Protein AF-A0A1V5GAJ6-F1 (afdb_monomer_lite)

Structure (mmCIF, N/CA/C/O backbone):
data_AF-A0A1V5GAJ6-F1
#
_entry.id   AF-A0A1V5GAJ6-F1
#
loop_
_atom_site.group_PDB
_atom_site.id
_atom_site.type_symbol
_atom_site.label_atom_id
_atom_site.label_alt_id
_atom_site.label_comp_id
_atom_site.label_asym_id
_atom_site.label_entity_id
_atom_site.label_seq_id
_atom_site.pdbx_PDB_ins_code
_atom_site.Cartn_x
_atom_site.Cartn_y
_atom_site.Cartn_z
_atom_site.occupancy
_atom_site.B_iso_or_equiv
_atom_site.auth_seq_id
_atom_site.auth_comp_id
_atom_site.auth_asym_id
_atom_site.auth_atom_id
_atom_site.pdbx_PDB_model_num
ATOM 1 N N . MET A 1 1 ? 8.446 -17.577 16.268 1.00 81.19 1 MET A N 1
ATOM 2 C CA . MET A 1 1 ? 7.502 -16.430 16.292 1.00 81.19 1 MET A CA 1
ATOM 3 C C . MET A 1 1 ? 6.092 -17.009 16.240 1.00 81.19 1 MET A C 1
ATOM 5 O O . MET A 1 1 ? 5.974 -18.167 15.859 1.00 81.19 1 MET A O 1
ATOM 9 N N . LYS A 1 2 ? 5.048 -16.285 16.668 1.00 86.81 2 LYS A N 1
ATOM 10 C CA . LYS A 1 2 ? 3.661 -16.786 16.559 1.00 86.81 2 LYS A CA 1
ATOM 11 C C . LYS A 1 2 ? 2.989 -16.126 15.358 1.00 86.81 2 LYS A C 1
ATOM 13 O O . LYS A 1 2 ? 3.035 -14.898 15.248 1.00 86.81 2 LYS A O 1
ATOM 18 N N . THR A 1 3 ? 2.393 -16.916 14.472 1.00 89.00 3 THR A N 1
ATOM 19 C CA . THR A 1 3 ? 1.672 -16.411 13.293 1.00 89.00 3 THR A CA 1
ATOM 20 C C . THR A 1 3 ? 0.204 -16.815 13.336 1.00 89.00 3 THR A C 1
ATOM 22 O O . THR A 1 3 ? -0.140 -17.934 13.720 1.00 89.00 3 THR A O 1
ATOM 25 N N . TYR A 1 4 ? -0.677 -15.899 12.944 1.00 88.12 4 TYR A N 1
ATOM 26 C CA . TYR A 1 4 ? -2.118 -16.120 12.955 1.00 88.12 4 TYR A CA 1
ATOM 27 C C . TYR A 1 4 ? -2.751 -15.747 11.615 1.00 88.12 4 TYR A C 1
ATOM 29 O O . TYR A 1 4 ? -2.415 -14.717 11.024 1.00 88.12 4 TYR A O 1
ATOM 37 N N . ALA A 1 5 ? -3.708 -16.558 11.162 1.00 87.25 5 ALA A N 1
ATOM 38 C CA . ALA A 1 5 ? -4.451 -16.302 9.932 1.00 87.25 5 ALA A CA 1
ATOM 39 C C . ALA A 1 5 ? -5.430 -15.137 10.111 1.00 87.25 5 ALA A C 1
ATOM 41 O O . ALA A 1 5 ? -6.105 -15.048 11.135 1.00 87.25 5 ALA A O 1
ATOM 42 N N . GLN A 1 6 ? -5.592 -14.279 9.107 1.00 86.25 6 GLN A N 1
ATOM 43 C CA . GLN A 1 6 ? -6.670 -13.289 9.116 1.00 86.25 6 GLN A CA 1
ATOM 44 C C . GLN A 1 6 ? -7.989 -13.916 8.639 1.00 86.25 6 GLN A C 1
ATOM 46 O O . GLN A 1 6 ? -8.028 -14.619 7.634 1.00 86.25 6 GLN A O 1
ATOM 51 N N . LYS A 1 7 ? -9.087 -13.638 9.356 1.00 84.94 7 LYS A N 1
ATOM 52 C CA . LYS A 1 7 ? -10.437 -14.122 9.010 1.00 84.94 7 LYS A CA 1
ATOM 53 C C . LYS A 1 7 ? -11.237 -13.118 8.164 1.00 84.94 7 LYS A C 1
ATOM 55 O O . LYS A 1 7 ? -12.134 -13.510 7.425 1.00 84.94 7 LYS A O 1
ATOM 60 N N . ILE A 1 8 ? -10.913 -11.827 8.266 1.00 83.19 8 ILE A N 1
ATOM 61 C CA . ILE A 1 8 ? -11.613 -10.724 7.584 1.00 83.19 8 ILE A CA 1
ATOM 62 C C . ILE A 1 8 ? -10.868 -10.349 6.291 1.00 83.19 8 ILE A C 1
ATOM 64 O O . ILE A 1 8 ? -9.658 -10.180 6.335 1.00 83.19 8 ILE A O 1
ATOM 68 N N . PRO A 1 9 ? -11.535 -10.114 5.147 1.00 81.56 9 PRO A N 1
ATOM 69 C CA . PRO A 1 9 ? -10.845 -9.740 3.903 1.00 81.56 9 PRO A CA 1
ATOM 70 C C . PRO A 1 9 ? -10.142 -8.369 3.972 1.00 81.56 9 PRO A C 1
ATOM 72 O O . PRO A 1 9 ? -9.242 -8.073 3.184 1.00 81.56 9 PRO A O 1
ATOM 75 N N . ASN A 1 10 ? -10.544 -7.502 4.904 1.00 88.25 10 ASN A N 1
ATOM 76 C CA . ASN A 1 10 ? -10.007 -6.159 5.052 1.00 88.25 10 ASN A CA 1
ATOM 77 C C . ASN A 1 10 ? -8.839 -6.100 6.052 1.00 88.25 10 ASN A C 1
ATOM 79 O O . ASN A 1 10 ? -9.006 -5.852 7.246 1.00 88.25 10 ASN A O 1
ATOM 83 N N . ARG A 1 11 ? -7.609 -6.235 5.544 1.00 90.00 11 ARG A N 1
ATOM 84 C CA . ARG A 1 11 ? -6.366 -6.038 6.318 1.00 90.00 11 ARG A CA 1
ATOM 85 C C . ARG A 1 11 ? -6.301 -4.690 7.047 1.00 90.00 11 ARG A C 1
ATOM 87 O O . ARG A 1 11 ? -5.737 -4.602 8.133 1.00 90.00 11 ARG A O 1
ATOM 94 N N . LYS A 1 12 ? -6.867 -3.624 6.471 1.00 91.56 12 LYS A N 1
ATOM 95 C CA . LYS A 1 12 ? -6.792 -2.277 7.063 1.00 91.56 12 LYS A CA 1
ATOM 96 C C . LYS A 1 12 ? -7.632 -2.141 8.332 1.00 91.56 12 LYS A C 1
ATOM 98 O O . LYS A 1 12 ? -7.256 -1.368 9.206 1.00 91.56 12 LYS A O 1
ATOM 103 N N . GLU A 1 13 ? -8.735 -2.876 8.441 1.00 92.69 13 GLU A N 1
ATOM 104 C CA . GLU A 1 13 ? -9.568 -2.884 9.652 1.00 92.69 13 GLU A CA 1
ATOM 105 C C . GLU A 1 13 ? -8.831 -3.523 10.825 1.00 92.69 13 GLU A C 1
ATOM 107 O O . GLU A 1 13 ? -8.794 -2.944 11.909 1.00 92.69 13 GLU A O 1
ATOM 112 N N . LEU A 1 14 ? -8.152 -4.646 10.576 1.00 91.69 14 LEU A N 1
ATOM 113 C CA . LEU A 1 14 ? -7.300 -5.301 11.567 1.00 91.69 14 LEU A CA 1
ATOM 114 C C . LEU A 1 14 ? -6.182 -4.360 12.039 1.00 91.69 14 LEU A C 1
ATOM 116 O O . LEU A 1 14 ? -5.960 -4.210 13.238 1.00 91.69 14 LEU A O 1
ATOM 120 N N . VAL A 1 15 ? -5.528 -3.654 11.109 1.00 94.00 15 VAL A N 1
ATOM 121 C CA . VAL A 1 15 ? -4.503 -2.651 11.445 1.00 94.00 15 VAL A CA 1
ATOM 122 C C . VAL A 1 15 ? -5.092 -1.515 12.281 1.00 94.00 15 VAL A C 1
ATOM 124 O O . VAL A 1 15 ? -4.498 -1.135 13.284 1.00 94.00 15 VAL A O 1
ATOM 127 N N . LYS A 1 16 ? -6.274 -0.999 11.922 1.00 94.56 16 LYS A N 1
ATOM 128 C CA . LYS A 1 16 ? -6.950 0.060 12.684 1.00 94.56 16 LYS A CA 1
ATOM 129 C C . LYS A 1 16 ? -7.265 -0.389 14.114 1.00 94.56 16 LYS A C 1
ATOM 131 O O . LYS A 1 16 ? -7.032 0.375 15.045 1.00 94.56 16 LYS A O 1
ATOM 136 N N . ARG A 1 17 ? -7.734 -1.626 14.311 1.00 93.19 17 ARG A N 1
ATOM 137 C CA . ARG A 1 17 ? -7.968 -2.153 15.663 1.00 93.19 17 ARG A CA 1
ATOM 138 C C . ARG A 1 17 ? -6.699 -2.390 16.458 1.00 93.19 17 ARG A C 1
ATOM 140 O O . ARG A 1 17 ? -6.683 -2.076 17.644 1.00 93.19 17 ARG A O 1
ATOM 147 N N . LEU A 1 18 ? -5.622 -2.840 15.822 1.00 92.38 18 LEU A N 1
ATOM 148 C CA . LEU A 1 18 ? -4.313 -2.884 16.473 1.00 92.38 18 LEU A CA 1
ATOM 149 C C . LEU A 1 18 ? -3.851 -1.486 16.911 1.00 92.38 18 LEU A C 1
ATOM 151 O O . LEU A 1 18 ? -3.351 -1.338 18.024 1.00 92.38 18 LEU A O 1
ATOM 155 N N . GLU A 1 19 ? -4.075 -0.443 16.102 1.00 94.75 19 GLU A N 1
ATOM 156 C CA . GLU A 1 19 ? -3.767 0.934 16.519 1.00 94.75 19 GLU A CA 1
ATOM 157 C C . GLU A 1 19 ? -4.576 1.366 17.750 1.00 94.75 19 GLU A C 1
ATOM 159 O O . GLU A 1 19 ? -4.036 2.031 18.633 1.00 94.75 19 GLU A O 1
ATOM 164 N N . GLU A 1 20 ? -5.857 0.999 17.822 1.00 93.69 20 GLU A N 1
ATOM 165 C CA . GLU A 1 20 ? -6.739 1.334 18.947 1.00 93.69 20 GLU A CA 1
ATOM 166 C C . GLU A 1 20 ? -6.326 0.608 20.239 1.00 93.69 20 GLU A C 1
ATOM 168 O O . GLU A 1 20 ? -6.264 1.234 21.301 1.00 93.69 20 GLU A O 1
ATOM 173 N N . LEU A 1 21 ? -5.988 -0.684 20.148 1.00 92.31 21 LEU A N 1
ATOM 174 C CA . LEU A 1 21 ? -5.602 -1.514 21.295 1.00 92.31 21 LEU A CA 1
ATOM 175 C C . LEU A 1 21 ? -4.199 -1.176 21.808 1.00 92.31 21 LEU A C 1
ATOM 177 O O . LEU A 1 21 ? -4.011 -0.953 23.002 1.00 92.31 21 LEU A O 1
ATOM 181 N N . THR A 1 22 ? -3.212 -1.093 20.914 1.00 91.50 22 THR A N 1
ATOM 182 C CA . THR A 1 22 ? -1.814 -0.833 21.289 1.00 91.50 22 THR A CA 1
ATOM 183 C C . THR A 1 22 ? -1.539 0.663 21.492 1.00 91.50 22 THR A C 1
ATOM 185 O O . THR A 1 22 ? -0.507 1.035 22.050 1.00 91.50 22 THR A O 1
ATOM 188 N N . ARG A 1 23 ? -2.431 1.551 21.022 1.00 93.50 23 ARG A N 1
ATOM 189 C CA . ARG A 1 23 ? -2.234 3.017 20.963 1.00 93.50 23 ARG A CA 1
ATOM 190 C C . ARG A 1 23 ? -0.957 3.441 20.226 1.00 93.50 23 ARG A C 1
ATOM 192 O O . ARG A 1 23 ? -0.474 4.561 20.396 1.00 93.50 23 ARG A O 1
ATOM 199 N N . LYS A 1 24 ? -0.403 2.553 19.397 1.00 92.81 24 LYS A N 1
ATOM 200 C CA . LYS A 1 24 ? 0.760 2.792 18.536 1.00 92.81 24 LYS A CA 1
ATOM 201 C C . LYS A 1 24 ? 0.261 2.968 17.105 1.00 92.81 24 LYS A C 1
ATOM 203 O O . LYS A 1 24 ? -0.644 2.264 16.671 1.00 92.81 24 LYS A O 1
ATOM 208 N N . LYS A 1 25 ? 0.843 3.914 16.368 1.00 94.19 25 LYS A N 1
ATOM 209 C CA . LYS A 1 25 ? 0.492 4.142 14.960 1.00 94.19 25 LYS A CA 1
ATOM 210 C C . LYS A 1 25 ? 1.084 3.058 14.068 1.00 94.19 25 LYS A C 1
ATOM 212 O O . LYS A 1 25 ? 2.231 2.664 14.272 1.00 94.19 25 LYS A O 1
ATOM 217 N N . ALA A 1 26 ? 0.323 2.629 13.065 1.00 95.69 26 ALA A N 1
ATOM 218 C CA . ALA A 1 26 ? 0.790 1.669 12.087 1.00 95.69 26 ALA A CA 1
ATOM 219 C C . ALA A 1 26 ? 1.788 2.313 11.128 1.00 95.69 26 ALA A C 1
ATOM 221 O O . ALA A 1 26 ? 1.555 3.383 10.558 1.00 95.69 26 ALA A O 1
ATOM 222 N N . ARG A 1 27 ? 2.900 1.618 10.905 1.00 95.25 27 ARG A N 1
ATOM 223 C CA . ARG A 1 27 ? 3.923 1.997 9.939 1.00 95.25 27 ARG A CA 1
ATOM 224 C C . ARG A 1 27 ? 3.890 1.035 8.763 1.00 95.25 27 ARG A C 1
ATOM 226 O O . ARG A 1 27 ? 4.121 -0.158 8.917 1.00 95.25 27 ARG A O 1
ATOM 233 N N . TYR A 1 28 ? 3.624 1.555 7.569 1.00 96.38 28 TYR A N 1
ATOM 234 C CA . TYR A 1 28 ? 3.680 0.749 6.354 1.00 96.38 28 TYR A CA 1
ATOM 235 C C . TYR A 1 28 ? 5.132 0.562 5.898 1.00 96.38 28 TYR A C 1
ATOM 237 O O . TYR A 1 28 ? 5.833 1.527 5.588 1.00 96.38 28 TYR A O 1
ATOM 245 N N . THR A 1 29 ? 5.574 -0.690 5.840 1.00 92.56 29 THR A N 1
ATOM 246 C CA . THR A 1 29 ? 6.814 -1.097 5.186 1.00 92.56 29 THR A CA 1
ATOM 247 C C . THR A 1 29 ? 6.521 -1.204 3.701 1.00 92.56 29 THR A C 1
ATOM 249 O O . THR A 1 29 ? 5.798 -2.081 3.237 1.00 92.56 29 THR A O 1
ATOM 252 N N . PHE A 1 30 ? 7.017 -0.232 2.949 1.00 94.44 30 PHE A N 1
ATOM 253 C CA . PHE A 1 30 ? 6.848 -0.161 1.506 1.00 94.44 30 PHE A CA 1
ATOM 254 C C . PHE A 1 30 ? 7.430 -1.407 0.792 1.00 94.44 30 PHE A C 1
ATOM 256 O O . PHE A 1 30 ? 7.815 -2.414 1.391 1.00 94.44 30 PHE A O 1
ATOM 263 N N . VAL A 1 31 ? 7.486 -1.353 -0.534 1.00 93.12 31 VAL A N 1
ATOM 264 C CA . VAL A 1 31 ? 8.029 -2.427 -1.378 1.00 93.12 31 VAL A CA 1
ATOM 265 C C . VAL A 1 31 ? 9.474 -2.769 -0.951 1.00 93.12 31 VAL A C 1
ATOM 267 O O . VAL A 1 31 ? 10.247 -1.845 -0.689 1.00 93.12 31 VAL A O 1
ATOM 270 N N . PRO A 1 32 ? 9.865 -4.060 -0.880 1.00 91.31 32 PRO A N 1
ATOM 271 C CA . PRO A 1 32 ? 9.133 -5.246 -1.349 1.00 91.31 32 PRO A CA 1
ATOM 272 C C . PRO A 1 32 ? 8.144 -5.866 -0.353 1.00 91.31 32 PRO A C 1
ATOM 274 O O . PRO A 1 32 ? 7.247 -6.578 -0.793 1.00 91.31 32 PRO A O 1
ATOM 277 N N . ARG A 1 33 ? 8.265 -5.598 0.952 1.00 91.94 33 ARG A N 1
ATOM 278 C CA . ARG A 1 33 ? 7.541 -6.353 1.991 1.00 91.94 33 ARG A CA 1
ATOM 279 C C . ARG A 1 33 ? 6.041 -6.052 2.031 1.00 91.94 33 ARG A C 1
ATOM 281 O O . ARG A 1 33 ? 5.237 -6.969 2.121 1.00 91.94 33 ARG A O 1
ATOM 288 N N . CYS A 1 34 ? 5.651 -4.786 1.881 1.00 92.81 34 CYS A N 1
ATOM 289 C CA . CYS A 1 34 ? 4.243 -4.373 1.869 1.00 92.81 34 CYS A CA 1
ATOM 290 C C . CYS A 1 34 ? 3.455 -4.744 3.149 1.00 92.81 34 CYS A C 1
ATOM 292 O O . CYS A 1 34 ? 2.260 -5.041 3.051 1.00 92.81 34 CYS A O 1
ATOM 294 N N . ALA A 1 35 ? 4.094 -4.691 4.322 1.00 94.88 35 ALA A N 1
ATOM 295 C CA . ALA A 1 35 ? 3.516 -5.062 5.620 1.00 94.88 35 ALA A CA 1
ATOM 296 C C . ALA A 1 35 ? 3.244 -3.839 6.514 1.00 94.88 35 ALA A C 1
ATOM 298 O O . ALA A 1 35 ? 3.838 -2.779 6.320 1.00 94.88 35 ALA A O 1
ATOM 299 N N . PHE A 1 36 ? 2.368 -3.974 7.508 1.00 95.44 36 PHE A N 1
ATOM 300 C CA . PHE A 1 36 ? 2.123 -2.951 8.528 1.00 95.44 36 PHE A CA 1
ATOM 301 C C . PHE A 1 36 ? 2.741 -3.356 9.863 1.00 95.44 36 PHE A C 1
ATOM 303 O O . PHE A 1 36 ? 2.391 -4.391 10.414 1.00 95.44 36 PHE A O 1
ATOM 310 N N . GLU A 1 37 ? 3.617 -2.517 10.400 1.00 94.44 37 GLU A N 1
ATOM 311 C CA . GLU A 1 37 ? 4.218 -2.679 11.724 1.00 94.44 37 GLU A CA 1
ATOM 312 C C . GLU A 1 37 ? 3.419 -1.851 12.741 1.00 94.44 37 GLU A C 1
ATOM 314 O O . GLU A 1 37 ? 3.278 -0.636 12.582 1.00 94.44 37 GLU A O 1
ATOM 319 N N . VAL A 1 38 ? 2.900 -2.493 13.787 1.00 94.19 38 VAL A N 1
ATOM 320 C CA . VAL 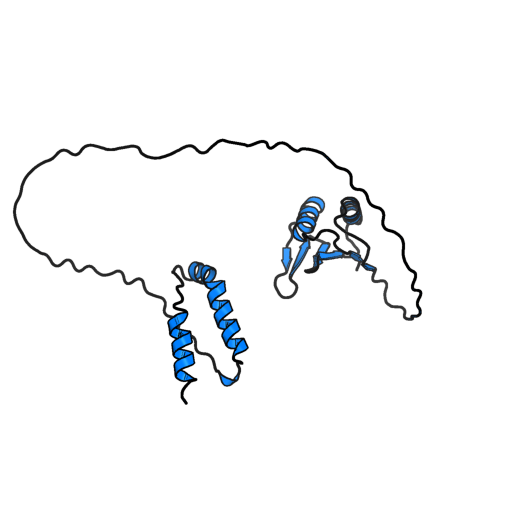A 1 38 ? 2.193 -1.864 14.913 1.00 94.19 38 VAL A CA 1
ATOM 321 C C . VAL A 1 38 ? 2.833 -2.345 16.216 1.00 94.19 38 VAL A C 1
ATOM 323 O O . VAL A 1 38 ? 2.383 -3.296 16.848 1.00 94.19 38 VAL A O 1
ATOM 326 N N . GLY A 1 39 ? 3.925 -1.703 16.634 1.00 90.94 39 GLY A N 1
ATOM 327 C CA . GLY A 1 39 ? 4.672 -2.145 17.816 1.00 90.94 39 GLY A CA 1
ATOM 328 C C . GLY A 1 39 ? 5.278 -3.539 17.627 1.00 90.94 39 GLY A C 1
ATOM 329 O O . GLY A 1 39 ? 6.124 -3.715 16.760 1.00 90.94 39 GLY A O 1
ATOM 330 N N . GLU A 1 40 ? 4.850 -4.504 18.443 1.00 91.00 40 GLU A N 1
ATOM 331 C CA . GLU A 1 40 ? 5.278 -5.918 18.400 1.00 91.00 40 GLU A CA 1
ATOM 332 C C . GLU A 1 40 ? 4.451 -6.781 17.428 1.00 91.00 40 GLU A C 1
ATOM 334 O O . GLU A 1 40 ? 4.711 -7.974 17.253 1.00 91.00 40 GLU A O 1
ATOM 339 N N . PHE A 1 41 ? 3.454 -6.177 16.782 1.00 92.19 41 PHE A N 1
ATOM 340 C CA . PHE A 1 41 ? 2.589 -6.823 15.807 1.00 92.19 41 PHE A CA 1
ATOM 341 C C . PHE A 1 41 ? 3.001 -6.425 14.393 1.00 92.19 41 PHE A C 1
ATOM 343 O O . PHE A 1 41 ? 3.195 -5.246 14.098 1.00 92.19 41 PHE A O 1
ATOM 350 N N . THR A 1 42 ? 3.101 -7.398 13.493 1.00 93.56 42 THR A N 1
ATOM 351 C CA . THR A 1 42 ? 3.359 -7.166 12.068 1.00 93.56 42 THR A CA 1
ATOM 352 C C . THR A 1 42 ? 2.277 -7.841 11.244 1.00 93.56 42 THR A C 1
ATOM 354 O O . THR A 1 42 ? 2.093 -9.049 11.333 1.00 93.56 42 THR A O 1
ATOM 357 N N . VAL A 1 43 ? 1.558 -7.067 10.436 1.00 93.38 43 VAL A N 1
ATOM 358 C CA . VAL A 1 43 ? 0.520 -7.569 9.532 1.00 93.38 43 VAL A CA 1
ATOM 359 C C . VAL A 1 43 ? 1.095 -7.656 8.127 1.00 93.38 43 VAL A C 1
ATOM 361 O O . VAL A 1 43 ? 1.372 -6.627 7.501 1.00 93.38 43 VAL A O 1
ATOM 364 N N . GLU A 1 44 ? 1.277 -8.871 7.629 1.00 92.62 44 GLU A N 1
ATOM 365 C CA . GLU A 1 44 ? 1.848 -9.121 6.308 1.00 92.62 44 GLU A CA 1
ATOM 366 C C . GLU A 1 44 ? 0.874 -8.777 5.177 1.00 92.62 44 GLU A C 1
ATOM 368 O O . GLU A 1 44 ? -0.316 -8.519 5.382 1.00 92.62 44 GLU A O 1
ATOM 373 N N . LYS A 1 45 ? 1.378 -8.761 3.939 1.00 90.50 45 LYS A N 1
ATOM 374 C CA . LYS A 1 45 ? 0.572 -8.453 2.750 1.00 90.50 45 LYS A CA 1
ATOM 375 C C . LYS A 1 45 ? -0.662 -9.360 2.634 1.00 90.50 45 LYS A C 1
ATOM 377 O O . LYS A 1 45 ? -1.723 -8.867 2.248 1.00 90.50 45 LYS A O 1
ATOM 382 N N . ASP A 1 46 ? -0.535 -10.628 2.997 1.00 86.38 46 ASP A N 1
ATOM 383 C CA . ASP A 1 46 ? -1.604 -11.623 2.880 1.00 86.38 46 ASP A CA 1
ATOM 384 C C . ASP A 1 46 ? -2.608 -11.568 4.047 1.00 86.38 46 ASP A C 1
ATOM 386 O O . ASP A 1 46 ? -3.589 -12.302 4.060 1.00 86.38 46 ASP A O 1
ATOM 390 N N . GLY A 1 47 ? -2.407 -10.644 4.995 1.00 85.06 47 GLY A N 1
ATOM 391 C CA . GLY A 1 47 ? -3.279 -10.458 6.155 1.00 85.06 47 GLY A CA 1
ATOM 392 C C . GLY A 1 47 ? -2.823 -11.218 7.395 1.00 85.06 47 GLY A C 1
ATOM 393 O O . GLY A 1 47 ? -3.346 -10.977 8.475 1.00 85.06 47 GLY A O 1
ATOM 394 N N . GLU A 1 48 ? -1.822 -12.087 7.274 1.00 90.19 48 GLU A N 1
ATOM 395 C CA . GLU A 1 48 ? -1.277 -12.845 8.399 1.00 90.19 48 GLU A CA 1
ATOM 396 C C . GLU A 1 48 ? -0.699 -11.918 9.475 1.00 90.19 48 GLU A C 1
ATOM 398 O O . GLU A 1 48 ? 0.093 -11.013 9.188 1.00 90.19 48 GLU A O 1
ATOM 403 N N . LEU A 1 49 ? -1.097 -12.152 10.727 1.00 90.69 49 LEU A N 1
ATOM 404 C CA . LEU A 1 49 ? -0.558 -11.444 11.878 1.00 90.69 49 LEU A CA 1
ATOM 405 C C . LEU A 1 49 ? 0.641 -12.217 12.419 1.00 90.69 49 LEU A C 1
ATOM 407 O O . LEU A 1 49 ? 0.485 -13.269 13.035 1.00 90.69 49 LEU A O 1
ATOM 411 N N . THR A 1 50 ? 1.834 -11.663 12.246 1.00 89.94 50 THR A N 1
ATOM 412 C CA . THR A 1 50 ? 3.056 -12.144 12.891 1.00 89.94 50 THR A CA 1
ATOM 413 C C . THR A 1 50 ? 3.293 -11.377 14.180 1.00 89.94 50 THR A C 1
ATOM 415 O O . THR A 1 50 ? 3.229 -10.148 14.218 1.00 89.94 50 THR A O 1
ATOM 418 N N . THR A 1 51 ? 3.586 -12.116 15.241 1.00 89.56 51 THR A N 1
ATOM 419 C CA . THR A 1 51 ? 3.758 -11.582 16.585 1.00 89.56 51 THR A CA 1
ATOM 420 C C . THR A 1 51 ? 5.104 -12.025 17.163 1.00 89.56 51 THR A C 1
ATOM 422 O O . THR A 1 51 ? 5.489 -13.198 17.054 1.00 89.56 51 THR A O 1
ATOM 425 N N . THR A 1 52 ? 5.844 -11.093 17.767 1.00 84.88 52 THR A N 1
ATOM 426 C CA . THR A 1 52 ? 7.068 -11.403 18.526 1.00 84.88 52 THR A CA 1
ATOM 427 C C . THR A 1 52 ? 6.739 -12.014 19.891 1.00 84.88 52 THR A C 1
ATOM 429 O O . THR A 1 52 ? 5.637 -11.846 20.395 1.00 84.88 52 THR A O 1
ATOM 432 N N . ASN A 1 53 ? 7.679 -12.749 20.495 1.00 74.69 53 ASN A N 1
ATOM 433 C CA . ASN A 1 53 ? 7.416 -13.539 21.710 1.00 74.69 53 ASN A CA 1
ATOM 434 C C . ASN A 1 53 ? 6.957 -12.697 22.918 1.00 74.69 53 ASN A C 1
ATOM 436 O O . ASN A 1 53 ? 6.236 -13.200 23.769 1.00 74.69 53 ASN A O 1
ATOM 440 N N . ASP A 1 54 ? 7.339 -11.420 22.959 1.00 72.69 54 ASP A N 1
ATOM 441 C CA . ASP A 1 54 ? 7.007 -10.497 24.051 1.00 72.69 54 ASP A CA 1
ATOM 442 C C . ASP A 1 54 ? 5.672 -9.764 23.865 1.00 72.69 54 ASP A C 1
ATOM 444 O O . ASP A 1 54 ? 5.356 -8.868 24.642 1.00 72.69 54 ASP A O 1
ATOM 448 N N . ALA A 1 55 ? 4.900 -10.094 22.830 1.00 77.38 55 ALA A N 1
ATOM 449 C CA . ALA A 1 55 ? 3.678 -9.359 22.554 1.00 77.38 55 ALA A CA 1
ATOM 450 C C . ALA A 1 55 ? 2.559 -9.665 23.550 1.00 77.38 55 ALA A C 1
ATOM 452 O O . ALA A 1 55 ? 2.394 -10.793 24.021 1.00 77.38 55 ALA A O 1
ATOM 453 N N . ASP A 1 56 ? 1.716 -8.661 23.773 1.00 83.69 56 ASP A N 1
ATOM 454 C CA . ASP A 1 56 ? 0.561 -8.749 24.657 1.00 83.69 56 ASP A CA 1
ATOM 455 C C . ASP A 1 56 ? -0.434 -9.831 24.193 1.00 83.69 56 ASP A C 1
ATOM 457 O O . ASP A 1 56 ? -1.283 -9.603 23.324 1.00 83.69 56 ASP A O 1
ATOM 461 N N . GLU A 1 57 ? -0.404 -11.003 24.835 1.00 85.88 57 GLU A N 1
ATOM 462 C CA . GLU A 1 57 ? -1.362 -12.095 24.591 1.00 85.88 57 GLU A CA 1
ATOM 463 C C . GLU A 1 57 ? -2.821 -11.654 24.820 1.00 85.88 57 GLU A C 1
ATOM 465 O O . GLU A 1 57 ? -3.754 -12.198 24.226 1.00 85.88 57 GLU A O 1
ATOM 470 N N . LEU A 1 58 ? -3.024 -10.603 25.624 1.00 87.88 58 LEU A N 1
ATOM 471 C CA . LEU A 1 58 ? -4.319 -9.957 25.834 1.00 87.88 58 LEU A CA 1
ATOM 472 C C . LEU A 1 58 ? -4.893 -9.371 24.538 1.00 87.88 58 LEU A C 1
ATOM 474 O O . LEU A 1 58 ? -6.084 -9.529 24.273 1.00 87.88 58 LEU A O 1
ATOM 478 N N . ILE A 1 59 ? -4.057 -8.721 23.723 1.00 90.38 59 ILE A N 1
ATOM 479 C CA . ILE A 1 59 ? -4.469 -8.110 22.452 1.00 90.38 59 ILE A CA 1
ATOM 480 C C . ILE A 1 59 ? -4.864 -9.207 21.464 1.00 90.38 59 ILE A C 1
ATOM 482 O O . ILE A 1 59 ? -5.912 -9.114 20.827 1.00 90.38 59 ILE A O 1
ATOM 486 N N . ILE A 1 60 ? -4.083 -10.288 21.410 1.00 89.81 60 ILE A N 1
ATOM 487 C CA . ILE A 1 60 ? -4.380 -11.464 20.584 1.00 89.81 60 ILE A CA 1
ATOM 488 C C . ILE A 1 60 ? -5.728 -12.066 20.999 1.00 89.81 60 ILE A C 1
ATOM 490 O O . ILE A 1 60 ? -6.595 -12.283 20.159 1.00 89.81 60 ILE A O 1
ATOM 494 N N . GLY A 1 61 ? -5.953 -12.255 22.303 1.00 87.81 61 GLY A N 1
ATOM 495 C CA . GLY A 1 61 ? -7.215 -12.775 22.828 1.00 87.81 61 GLY A CA 1
ATOM 496 C C . GLY A 1 61 ? -8.430 -11.897 22.502 1.00 87.81 61 GLY A C 1
ATOM 497 O O . GLY A 1 61 ? -9.509 -12.430 22.243 1.00 87.81 61 GLY A O 1
ATOM 498 N N . ILE A 1 62 ? -8.277 -10.569 22.486 1.00 91.31 62 ILE A N 1
ATOM 499 C CA . ILE A 1 62 ? -9.337 -9.640 22.061 1.00 91.31 62 ILE A CA 1
ATOM 500 C C . ILE A 1 62 ? -9.620 -9.808 20.566 1.00 91.31 62 ILE A C 1
ATOM 502 O O . ILE A 1 62 ? -10.773 -9.998 20.192 1.00 91.31 62 ILE A O 1
ATOM 506 N N . LEU A 1 63 ? -8.588 -9.822 19.720 1.00 89.94 63 LEU A N 1
ATOM 507 C CA . LEU A 1 63 ? -8.743 -9.953 18.267 1.00 89.94 63 LEU A CA 1
ATOM 508 C C . LEU A 1 63 ? -9.367 -11.295 17.856 1.00 89.94 63 LEU A C 1
ATOM 510 O O . LEU A 1 63 ? -10.162 -11.342 16.914 1.00 89.94 63 LEU A O 1
ATOM 514 N N . THR A 1 64 ? -9.060 -12.373 18.581 1.00 90.31 64 THR A N 1
ATOM 515 C CA . THR A 1 64 ? -9.696 -13.684 18.389 1.00 90.31 64 THR A CA 1
ATOM 516 C C . THR A 1 64 ? -11.169 -13.657 18.800 1.00 90.31 64 THR A C 1
ATOM 518 O O . THR A 1 64 ? -12.012 -14.187 18.079 1.00 90.31 64 THR A O 1
ATOM 521 N N . LYS A 1 65 ? -11.515 -13.005 19.922 1.00 89.38 65 LYS A N 1
ATOM 522 C CA . LYS A 1 65 ? -12.915 -12.846 20.368 1.00 89.38 65 LYS A CA 1
ATOM 523 C C . LYS A 1 65 ? -13.739 -11.987 19.413 1.00 89.38 65 LYS A C 1
ATOM 525 O O . LYS A 1 65 ? -14.897 -12.298 19.164 1.00 89.38 65 LYS A O 1
ATOM 530 N N . GLU A 1 66 ? -13.137 -10.935 18.869 1.00 88.06 66 GLU A N 1
ATOM 531 C CA . GLU A 1 66 ? -13.740 -10.087 17.836 1.00 88.06 66 GLU A CA 1
ATOM 532 C C . GLU A 1 66 ? -13.814 -10.792 16.470 1.00 88.06 66 GLU A C 1
ATOM 534 O O . GLU A 1 66 ? -14.414 -10.268 15.535 1.00 88.06 66 GLU A O 1
ATOM 539 N N . GLY A 1 67 ? -13.222 -11.984 16.338 1.00 84.50 67 GLY A N 1
ATOM 540 C CA . GLY A 1 67 ? -13.246 -12.770 15.110 1.00 84.50 67 GLY A CA 1
ATOM 541 C C . GLY A 1 67 ? -12.419 -12.166 13.976 1.00 84.50 67 GLY A C 1
ATOM 542 O O . GLY A 1 67 ? -12.636 -12.523 12.820 1.00 84.50 67 GLY A O 1
ATOM 543 N N . MET A 1 68 ? -11.476 -11.268 14.275 1.00 84.00 68 MET A N 1
ATOM 544 C CA . MET A 1 68 ? -10.599 -10.663 13.264 1.00 84.00 68 MET A CA 1
ATOM 545 C C . MET A 1 68 ? -9.505 -11.626 12.799 1.00 84.00 68 MET A C 1
ATOM 547 O O . MET A 1 68 ? -9.045 -11.567 11.654 1.00 84.00 68 MET A O 1
ATOM 551 N N . ILE A 1 69 ? -9.115 -12.528 13.696 1.00 86.81 69 ILE A N 1
ATOM 552 C CA . ILE A 1 69 ? -8.013 -13.469 13.541 1.00 86.81 69 ILE A CA 1
ATOM 553 C C . ILE A 1 69 ? -8.537 -14.893 13.750 1.00 86.81 69 ILE A C 1
ATOM 555 O O . ILE A 1 69 ? -9.414 -15.132 14.579 1.00 86.81 69 ILE A O 1
ATOM 559 N N . GLY A 1 70 ? -8.045 -15.818 12.930 1.00 80.62 70 GLY A N 1
ATOM 560 C CA . GLY A 1 70 ? -8.379 -17.235 12.923 1.00 80.62 70 GLY A CA 1
ATOM 561 C C . GLY A 1 70 ? -7.350 -18.097 13.655 1.00 80.62 70 GLY A C 1
ATOM 562 O O . GLY A 1 70 ? -6.719 -17.668 14.619 1.00 80.62 70 GLY A O 1
ATOM 563 N N . ALA A 1 71 ? -7.212 -19.344 13.201 1.00 69.75 71 ALA A N 1
ATOM 564 C CA . ALA A 1 71 ? -6.325 -20.325 13.817 1.00 69.75 71 ALA A CA 1
ATOM 565 C C . ALA A 1 71 ? -4.851 -19.873 13.808 1.00 69.75 71 ALA A C 1
ATOM 567 O O . ALA A 1 71 ? -4.393 -19.200 12.878 1.00 69.75 71 ALA A O 1
ATOM 568 N N . LEU A 1 72 ? -4.123 -20.271 14.856 1.00 72.00 72 LEU A N 1
ATOM 569 C CA . LEU A 1 72 ? -2.665 -20.193 14.924 1.00 72.00 72 LEU A CA 1
ATOM 570 C C . LEU A 1 72 ? -2.092 -21.046 13.781 1.00 72.00 72 LEU A C 1
ATOM 572 O O . LEU A 1 72 ? -2.397 -22.235 13.699 1.00 72.00 72 LEU A O 1
ATOM 576 N N . ILE A 1 73 ? -1.316 -20.432 12.887 1.00 70.38 73 ILE A N 1
ATOM 577 C CA . ILE A 1 73 ? -0.733 -21.110 11.718 1.00 70.38 73 ILE A CA 1
ATOM 578 C C . ILE A 1 73 ? 0.595 -21.764 12.108 1.00 70.38 73 ILE A C 1
ATOM 580 O O . ILE A 1 73 ? 0.861 -22.900 11.721 1.00 70.38 73 ILE A O 1
ATOM 584 N N . SER A 1 74 ? 1.422 -21.065 12.886 1.00 64.62 74 SER A N 1
ATOM 585 C CA . SER A 1 74 ? 2.669 -21.613 13.405 1.00 64.62 74 SER A CA 1
ATOM 586 C C . SER A 1 74 ? 3.014 -21.057 14.783 1.00 64.62 74 SER A C 1
ATOM 588 O O . SER A 1 74 ? 2.938 -19.854 15.050 1.00 64.62 74 SER A O 1
ATOM 590 N N . GLU A 1 75 ? 3.440 -21.966 15.651 1.00 61.25 75 GLU A N 1
ATOM 591 C CA . GLU A 1 75 ? 4.325 -21.697 16.773 1.00 61.25 75 GLU A CA 1
ATOM 592 C C . GLU A 1 75 ? 5.694 -22.255 16.378 1.00 61.25 75 GLU A C 1
ATOM 594 O O . GLU A 1 75 ? 5.865 -23.466 16.287 1.00 61.25 75 GLU A O 1
ATOM 599 N N . ASP A 1 76 ? 6.669 -21.400 16.054 1.00 50.91 76 ASP A N 1
ATOM 600 C CA . ASP A 1 76 ? 8.036 -21.906 15.877 1.00 50.91 76 ASP A CA 1
ATOM 601 C C . ASP A 1 76 ? 8.599 -22.301 17.252 1.00 50.91 76 ASP A C 1
ATOM 603 O O . ASP A 1 76 ? 9.291 -21.508 17.897 1.00 50.91 76 ASP A O 1
ATOM 607 N N . GLU A 1 77 ? 8.316 -23.523 17.697 1.00 47.12 77 GLU A N 1
ATOM 608 C CA . GLU A 1 77 ? 9.339 -24.316 18.365 1.00 47.12 77 GLU A CA 1
ATOM 609 C C . GLU A 1 77 ? 10.273 -24.881 17.290 1.00 47.12 77 GLU A C 1
ATOM 611 O O . GLU A 1 77 ? 9.867 -25.310 16.211 1.00 47.12 77 GLU A O 1
ATOM 616 N N . THR A 1 78 ? 11.567 -24.813 17.570 1.00 36.78 78 THR A N 1
ATOM 617 C CA . THR A 1 78 ? 12.654 -25.292 16.714 1.00 36.78 78 THR A CA 1
ATOM 618 C C . THR A 1 78 ? 12.423 -26.714 16.170 1.00 36.78 78 THR A C 1
ATOM 620 O O . THR A 1 78 ? 11.872 -27.550 16.884 1.00 36.78 78 THR A O 1
ATOM 623 N N . PRO A 1 79 ? 12.897 -27.034 14.950 1.00 46.91 79 PRO A N 1
ATOM 624 C CA . PRO A 1 79 ? 12.486 -28.224 14.214 1.00 46.91 79 PRO A CA 1
ATOM 625 C C . PRO A 1 79 ? 13.045 -29.500 14.849 1.00 46.91 79 PRO A C 1
ATOM 627 O O . PRO A 1 79 ? 14.261 -29.656 14.962 1.00 46.91 79 PRO A O 1
ATOM 630 N N . VAL A 1 80 ? 12.168 -30.448 15.171 1.00 43.59 80 VAL A N 1
ATOM 631 C CA . VAL A 1 80 ? 12.521 -31.868 15.236 1.00 43.59 80 VAL A CA 1
ATOM 632 C C . VAL A 1 80 ? 11.718 -32.568 14.149 1.00 43.59 80 VAL A C 1
ATOM 634 O O . VAL A 1 80 ? 10.492 -32.498 14.109 1.00 43.59 80 VAL A O 1
ATOM 637 N N . GLU A 1 81 ? 12.450 -33.172 13.218 1.00 51.03 81 GLU A N 1
ATOM 638 C CA . GLU A 1 81 ? 11.931 -33.988 12.129 1.00 51.03 81 GLU A CA 1
ATOM 639 C C . GLU A 1 81 ? 11.017 -35.117 12.644 1.00 51.03 81 GLU A C 1
ATOM 641 O O . GLU A 1 81 ? 11.281 -35.715 13.686 1.00 51.03 81 GLU A O 1
ATOM 646 N N . VAL A 1 82 ? 9.964 -35.446 11.892 1.00 41.06 82 VAL A N 1
ATOM 647 C CA . VAL A 1 82 ? 9.838 -36.661 11.053 1.00 41.06 82 VAL A CA 1
ATOM 648 C C . VAL A 1 82 ? 8.324 -36.925 10.784 1.00 41.06 82 VAL A C 1
ATOM 650 O O . VAL A 1 82 ? 7.554 -37.047 11.735 1.00 41.06 82 VAL A O 1
ATOM 653 N N . PRO A 1 83 ? 7.868 -37.018 9.512 1.00 54.50 83 PRO A N 1
ATOM 654 C CA . PRO A 1 83 ? 6.510 -37.454 9.100 1.00 54.50 83 PRO A CA 1
ATOM 655 C C . PRO A 1 83 ? 6.380 -38.999 9.193 1.00 54.50 83 PRO A C 1
ATOM 657 O O . PRO A 1 83 ? 7.437 -39.633 9.164 1.00 54.50 83 PRO A O 1
ATOM 660 N N . PRO A 1 84 ? 5.191 -39.673 9.204 1.00 55.69 84 PRO A N 1
ATOM 661 C CA . PRO A 1 84 ? 4.176 -39.524 8.143 1.00 55.69 84 PRO A CA 1
ATOM 662 C C . PRO A 1 84 ? 2.698 -39.948 8.452 1.00 55.69 84 PRO A C 1
ATOM 664 O O . PRO A 1 84 ? 2.355 -40.435 9.520 1.00 55.69 84 PRO A O 1
ATOM 667 N N . GLU A 1 85 ? 1.861 -39.798 7.415 1.00 38.28 85 GLU A N 1
ATOM 668 C CA . GLU A 1 85 ? 0.642 -40.567 7.061 1.00 38.28 85 GLU A CA 1
ATOM 669 C C . GLU A 1 85 ? -0.771 -40.157 7.547 1.00 38.28 85 GLU A C 1
ATOM 671 O O . GLU A 1 85 ? -1.226 -40.472 8.637 1.00 38.28 85 GLU A O 1
ATOM 676 N N . ILE A 1 86 ? -1.498 -39.542 6.599 1.00 44.38 86 ILE A N 1
ATOM 677 C CA . ILE A 1 86 ? -2.785 -39.987 6.020 1.00 44.38 86 ILE A CA 1
ATOM 678 C C . ILE A 1 86 ? -3.894 -40.407 7.008 1.00 44.38 86 ILE A C 1
ATOM 680 O O . ILE A 1 86 ? -3.909 -41.517 7.524 1.00 44.38 86 ILE A O 1
ATOM 684 N N . SER A 1 87 ? -4.973 -39.621 7.060 1.00 37.53 87 SER A N 1
ATOM 685 C CA . SER A 1 87 ? -6.318 -40.188 6.872 1.00 37.53 87 SER A CA 1
ATOM 686 C C . SER A 1 87 ? -7.301 -39.138 6.357 1.00 37.53 87 SER A C 1
ATOM 688 O O . SER A 1 87 ? -7.527 -38.088 6.948 1.00 37.53 87 SER A O 1
ATOM 690 N N . LEU A 1 88 ? -7.853 -39.460 5.190 1.00 44.53 88 LEU A N 1
ATOM 691 C CA . LEU A 1 88 ? -9.062 -38.891 4.620 1.00 44.53 88 LEU A CA 1
ATOM 692 C C . LEU A 1 88 ? -10.269 -39.340 5.456 1.00 44.53 88 LEU A C 1
ATOM 694 O O . LEU A 1 88 ? -10.448 -40.539 5.662 1.00 44.53 88 LEU A O 1
ATOM 698 N N . ALA A 1 89 ? -11.121 -38.398 5.847 1.00 38.62 89 ALA A N 1
ATOM 699 C CA . ALA A 1 89 ? -12.545 -38.602 6.123 1.00 38.62 89 ALA A CA 1
ATOM 700 C C . ALA A 1 89 ? -13.222 -37.238 5.884 1.00 38.62 89 ALA A C 1
ATOM 702 O O . ALA A 1 89 ? -12.891 -36.266 6.556 1.00 38.62 89 ALA A O 1
ATOM 703 N N . ALA A 1 90 ? -13.915 -37.032 4.759 1.00 37.53 90 ALA A N 1
ATOM 704 C CA . ALA A 1 90 ? -15.329 -37.386 4.567 1.00 37.53 90 ALA A CA 1
ATOM 705 C C . ALA A 1 90 ? -16.188 -36.742 5.675 1.00 37.53 90 ALA A C 1
ATOM 707 O O . ALA A 1 90 ? -16.143 -37.161 6.824 1.00 37.53 90 ALA A O 1
ATOM 708 N N . GLU A 1 91 ? -16.746 -35.562 5.401 1.00 39.09 91 GLU A N 1
ATOM 709 C CA . GLU A 1 91 ? -18.126 -35.393 4.906 1.00 39.09 91 GLU A CA 1
ATOM 710 C C . GLU A 1 91 ? -19.119 -35.295 6.069 1.00 39.09 91 GLU A C 1
ATOM 712 O O . GLU A 1 91 ? -19.332 -36.260 6.791 1.00 39.09 91 GLU A O 1
ATOM 717 N N . SER A 1 92 ? -19.707 -34.110 6.248 1.00 37.59 92 SER A N 1
ATOM 718 C CA . SER A 1 92 ? -20.994 -33.877 6.916 1.00 37.59 92 SER A CA 1
ATOM 719 C C . SER A 1 92 ? -21.258 -32.369 6.866 1.00 37.59 92 SER A C 1
ATOM 721 O O . SER A 1 92 ? -20.350 -31.605 7.173 1.00 37.59 92 SER A O 1
ATOM 723 N N . THR A 1 93 ? -22.411 -31.804 6.545 1.00 36.72 93 THR A N 1
ATOM 724 C CA . THR A 1 93 ? -23.712 -32.220 6.012 1.00 36.72 93 THR A CA 1
ATOM 725 C C . THR A 1 93 ? -24.391 -30.871 5.755 1.00 36.72 93 THR A C 1
ATOM 727 O O . THR A 1 93 ? -24.246 -29.950 6.562 1.00 36.72 93 THR A O 1
ATOM 730 N N . GLU A 1 94 ? -25.071 -30.729 4.624 1.00 46.75 94 GLU A N 1
ATOM 731 C CA . GLU A 1 94 ? -25.903 -29.565 4.329 1.00 46.75 94 GLU A CA 1
ATOM 732 C C . GLU A 1 94 ? -27.068 -29.474 5.319 1.00 46.75 94 GLU A C 1
ATOM 734 O O . GLU A 1 94 ? -27.743 -30.475 5.548 1.00 46.75 94 GLU A O 1
ATOM 739 N N . GLU A 1 95 ? -27.387 -28.283 5.824 1.00 43.47 95 GLU A N 1
ATOM 740 C CA . GLU A 1 95 ? -28.772 -28.005 6.195 1.00 43.47 95 GLU A CA 1
ATOM 741 C C . GLU A 1 95 ? -29.133 -26.550 5.916 1.00 43.47 95 GLU A C 1
ATOM 743 O O . GLU A 1 95 ? 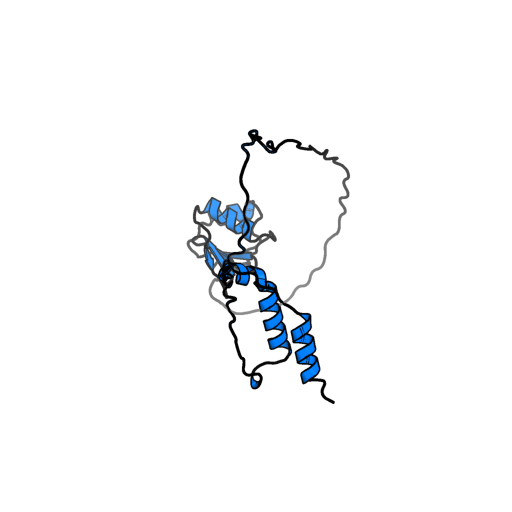-28.402 -25.606 6.215 1.00 43.47 95 GLU A O 1
ATOM 748 N N . TRP A 1 96 ? -30.274 -26.446 5.252 1.00 51.38 96 TRP A N 1
ATOM 749 C CA . TRP A 1 96 ? -30.927 -25.270 4.734 1.00 51.38 96 TRP A CA 1
ATOM 750 C C . TRP A 1 96 ? -31.562 -24.483 5.877 1.00 51.38 96 TRP A C 1
ATOM 752 O O . TRP A 1 96 ? -32.278 -25.045 6.699 1.00 51.38 96 TRP A O 1
ATOM 762 N N . GLY A 1 97 ? -31.330 -23.176 5.893 1.00 36.97 97 GLY A N 1
ATOM 763 C CA . GLY A 1 97 ? -32.015 -22.231 6.768 1.00 36.97 97 GLY A CA 1
ATOM 764 C C . GLY A 1 97 ? -32.403 -21.011 5.954 1.00 36.97 97 GLY A C 1
ATOM 765 O O . GLY A 1 97 ? -31.749 -19.976 6.034 1.00 36.97 97 GLY A O 1
ATOM 766 N N . ASP A 1 98 ? -33.399 -21.211 5.097 1.00 41.44 98 ASP A N 1
ATOM 767 C CA . ASP A 1 98 ? -34.216 -20.156 4.512 1.00 41.44 98 ASP A CA 1
ATOM 768 C C . ASP A 1 98 ? -35.094 -19.624 5.652 1.00 41.44 98 ASP A C 1
ATOM 770 O O . ASP A 1 98 ? -35.913 -20.369 6.189 1.00 41.44 98 ASP A O 1
ATOM 774 N N . ASP A 1 99 ? -34.863 -18.387 6.081 1.00 46.72 99 ASP A N 1
ATOM 775 C CA . ASP A 1 99 ? -35.808 -17.666 6.926 1.00 46.72 99 ASP A CA 1
ATOM 776 C C . ASP A 1 99 ? -35.956 -16.254 6.364 1.00 46.72 99 ASP A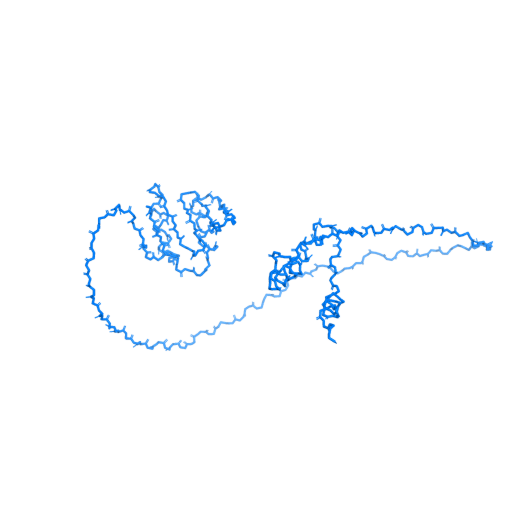 C 1
ATOM 778 O O . ASP A 1 99 ? -35.008 -15.468 6.253 1.00 46.72 99 ASP A O 1
ATOM 782 N N . GLU A 1 100 ? -37.182 -16.014 5.921 1.00 47.88 100 GLU A N 1
ATOM 783 C CA . GLU A 1 100 ? -37.683 -14.801 5.317 1.00 47.88 100 GLU A CA 1
ATOM 784 C C . GLU A 1 100 ? -37.727 -13.634 6.317 1.00 47.88 100 GLU A C 1
ATOM 786 O O . GLU A 1 100 ? -37.782 -13.808 7.531 1.00 47.88 100 GLU A O 1
ATOM 791 N N . GLN A 1 101 ? -37.849 -12.436 5.736 1.00 46.03 101 GLN A N 1
ATOM 792 C CA . GLN A 1 101 ? -38.401 -11.218 6.336 1.00 46.03 101 GLN A CA 1
ATOM 793 C C . GLN A 1 101 ? -37.620 -10.588 7.487 1.00 46.03 101 GLN A C 1
ATOM 795 O O . GLN A 1 101 ? -37.801 -10.949 8.638 1.00 46.03 101 GLN A O 1
ATOM 800 N N . LEU A 1 102 ? -36.959 -9.467 7.190 1.00 46.88 102 LEU A N 1
ATOM 801 C CA . LEU A 1 102 ? -37.327 -8.200 7.824 1.00 46.88 102 LEU A CA 1
ATOM 802 C C . LEU A 1 102 ? -37.128 -7.064 6.812 1.00 46.88 102 LEU A C 1
ATOM 804 O O . LEU A 1 102 ? -36.051 -6.873 6.250 1.00 46.88 102 LEU A O 1
ATOM 808 N N . GLU A 1 103 ? -38.230 -6.375 6.540 1.00 54.44 103 GLU A N 1
ATOM 809 C CA . GLU A 1 103 ? -38.296 -5.102 5.836 1.00 54.44 103 GLU A CA 1
ATOM 810 C C . GLU A 1 103 ? -37.462 -4.081 6.617 1.00 54.44 103 GLU A C 1
ATOM 812 O O . GLU A 1 103 ? -37.741 -3.855 7.792 1.00 54.44 103 GLU A O 1
ATOM 817 N N . ASP A 1 104 ? -36.459 -3.469 5.986 1.00 44.94 104 ASP A N 1
ATOM 818 C CA . ASP A 1 104 ? -35.822 -2.278 6.546 1.00 44.94 104 ASP A CA 1
ATOM 819 C C . ASP A 1 104 ? -36.096 -1.090 5.629 1.00 44.94 104 ASP A C 1
ATOM 821 O O . ASP A 1 104 ? -35.573 -0.943 4.517 1.00 44.94 104 ASP A O 1
ATOM 825 N N . GLU A 1 105 ? -37.026 -0.288 6.130 1.00 47.69 105 GLU A N 1
ATOM 826 C CA . GLU A 1 105 ? -37.433 1.011 5.646 1.00 47.69 105 GLU A CA 1
ATOM 827 C C . GLU A 1 105 ? -36.221 1.939 5.509 1.00 47.69 105 GLU A C 1
ATOM 829 O O . GLU A 1 105 ? -35.321 1.997 6.348 1.00 47.69 105 GLU A O 1
ATOM 834 N N . GLN A 1 106 ? -36.223 2.727 4.440 1.00 56.72 106 GLN A N 1
ATOM 835 C CA . GLN A 1 106 ? -35.310 3.851 4.314 1.00 56.72 106 GLN A CA 1
ATOM 836 C C . GLN A 1 106 ? -35.613 4.913 5.375 1.00 56.72 106 GLN A C 1
ATOM 838 O O . GLN A 1 106 ? -36.765 5.324 5.510 1.00 56.72 106 GLN A O 1
ATOM 843 N N . PRO A 1 107 ? -34.573 5.523 5.959 1.00 49.44 107 PRO A N 1
ATOM 844 C CA . PRO A 1 107 ? -34.618 6.948 6.226 1.00 49.44 107 PRO A CA 1
ATOM 845 C C . PRO A 1 107 ? -33.730 7.684 5.221 1.00 49.44 107 PRO A C 1
ATOM 847 O O . PRO A 1 107 ? -32.505 7.752 5.319 1.00 49.44 107 PRO A O 1
ATOM 850 N N . PHE A 1 108 ? -34.423 8.248 4.238 1.00 40.66 108 PHE A N 1
ATOM 851 C CA . PHE A 1 108 ? -34.061 9.455 3.514 1.00 40.66 108 PHE A CA 1
ATOM 852 C C . PHE A 1 108 ? -33.627 10.539 4.516 1.00 40.66 108 PHE A C 1
ATOM 854 O O . PHE A 1 108 ? -34.427 10.979 5.340 1.00 40.66 108 PHE A O 1
ATOM 861 N N . ILE A 1 109 ? -32.358 10.948 4.469 1.00 45.06 109 ILE A N 1
ATOM 862 C CA . ILE A 1 109 ? -31.895 12.171 5.131 1.00 45.06 109 ILE A CA 1
ATOM 863 C C . ILE A 1 109 ? -31.676 13.200 4.028 1.00 45.06 109 ILE A C 1
ATOM 865 O O . ILE A 1 109 ? -30.694 13.150 3.286 1.00 45.06 109 ILE A O 1
ATOM 869 N N . GLU A 1 110 ? -32.661 14.081 3.908 1.00 45.66 110 GLU A N 1
ATOM 870 C CA . GLU A 1 110 ? -32.607 15.342 3.180 1.00 45.66 110 GLU A CA 1
ATOM 871 C C . GLU A 1 110 ? -31.996 16.435 4.073 1.00 45.66 110 GLU A C 1
ATOM 873 O O . GLU A 1 110 ? -32.004 16.318 5.297 1.00 45.66 110 GLU A O 1
ATOM 878 N N . GLU A 1 111 ? -31.529 17.499 3.415 1.00 43.78 111 GLU A N 1
ATOM 879 C CA . GLU A 1 111 ? -30.918 18.737 3.931 1.00 43.78 111 GLU A CA 1
ATOM 880 C C . GLU A 1 111 ? -29.466 18.633 4.429 1.00 43.78 111 GLU A C 1
ATOM 882 O O . GLU A 1 111 ? -29.106 17.800 5.247 1.00 43.78 111 GLU A O 1
ATOM 887 N N . SER A 1 112 ? -28.523 19.479 4.011 1.00 47.00 112 SER A N 1
ATOM 888 C CA . SER A 1 112 ? -28.566 20.788 3.347 1.00 47.00 112 SER A CA 1
ATOM 889 C C . SER A 1 112 ? -27.181 21.033 2.726 1.00 47.00 112 SER A C 1
ATOM 891 O O . SER A 1 112 ? -26.180 20.544 3.260 1.00 47.00 112 SER A O 1
ATOM 893 N N . PRO A 1 113 ? -27.079 21.781 1.617 1.00 44.44 113 PRO A N 1
ATOM 894 C CA . PRO A 1 113 ? -26.298 23.014 1.740 1.00 44.44 113 PRO A CA 1
ATOM 895 C C . PRO A 1 113 ? -26.972 24.240 1.102 1.00 44.44 113 PRO A C 1
ATOM 897 O O . PRO A 1 113 ? -27.145 24.321 -0.114 1.00 44.44 113 PRO A O 1
ATOM 900 N N . ALA A 1 114 ? -27.254 25.236 1.946 1.00 40.84 114 ALA A N 1
ATOM 901 C CA . ALA A 1 114 ? -27.075 26.657 1.629 1.00 40.84 114 ALA A CA 1
ATOM 902 C C . ALA A 1 114 ? -25.585 26.904 1.261 1.00 40.84 114 ALA A C 1
ATOM 904 O O . ALA A 1 114 ? -24.722 26.179 1.744 1.00 40.84 114 ALA A O 1
ATOM 905 N N . GLU A 1 115 ? -25.145 27.831 0.413 1.00 46.94 115 GLU A N 1
ATOM 906 C CA . GLU A 1 115 ? -25.687 29.090 -0.089 1.00 46.94 115 GLU A CA 1
ATOM 907 C C . GLU A 1 115 ? -25.292 29.251 -1.569 1.00 46.94 115 GLU A C 1
ATOM 909 O O . GLU A 1 115 ? -24.163 28.966 -1.976 1.00 46.94 115 GLU A O 1
ATOM 914 N N . VAL A 1 116 ? -26.241 29.724 -2.371 1.00 43.88 116 VAL A N 1
ATOM 915 C CA . VAL A 1 116 ? -26.066 30.137 -3.763 1.00 43.88 116 VAL A CA 1
ATOM 916 C C . VAL A 1 116 ? -25.908 31.655 -3.773 1.00 43.88 116 VAL A C 1
ATOM 918 O O . VAL A 1 116 ? -26.788 32.352 -3.288 1.00 43.88 116 VAL A O 1
ATOM 921 N N . LEU A 1 117 ? -24.780 32.092 -4.335 1.00 43.28 117 LEU A N 1
ATOM 922 C CA . LEU A 1 117 ? -24.554 33.294 -5.145 1.00 43.28 117 LEU A CA 1
ATOM 923 C C . LEU A 1 117 ? -25.106 34.673 -4.702 1.00 43.28 117 LEU A C 1
ATOM 925 O O . LEU A 1 117 ? -26.297 34.891 -4.526 1.00 43.28 117 LEU A O 1
ATOM 929 N N . GLU A 1 118 ? -24.181 35.631 -4.825 1.00 44.56 118 GLU A N 1
ATOM 930 C CA . GLU A 1 118 ? -24.357 36.946 -5.467 1.00 44.56 118 GLU A CA 1
ATOM 931 C C . GLU A 1 118 ? -24.990 38.098 -4.669 1.00 44.56 118 GLU A C 1
ATOM 933 O O . GLU A 1 118 ? -26.187 38.366 -4.690 1.00 44.56 118 GLU A O 1
ATOM 938 N N . SER A 1 119 ? -24.092 38.905 -4.107 1.00 45.06 119 SER A N 1
ATOM 939 C CA . SER A 1 119 ? -24.210 40.357 -3.921 1.00 45.06 119 SER A CA 1
ATOM 940 C C . SER A 1 119 ? -22.991 40.963 -4.650 1.00 45.06 119 SER A C 1
ATOM 942 O O . SER A 1 119 ? -21.890 40.469 -4.424 1.00 45.06 119 SER A O 1
ATOM 944 N N . GLU A 1 120 ? -23.029 41.940 -5.563 1.00 50.16 120 GLU A N 1
ATOM 945 C CA . GLU A 1 120 ? -23.910 43.096 -5.787 1.00 50.16 120 GLU A CA 1
ATOM 946 C C . GLU A 1 120 ? -23.789 43.579 -7.260 1.00 50.16 120 GLU A C 1
ATOM 948 O O . GLU A 1 120 ? -22.721 43.425 -7.856 1.00 50.16 120 GLU A O 1
ATOM 953 N N . PRO A 1 121 ? -24.810 44.233 -7.851 1.00 48.78 121 PRO A N 1
ATOM 954 C CA . PRO A 1 121 ? -24.645 45.060 -9.044 1.00 48.78 121 PRO A CA 1
ATOM 955 C C . PRO A 1 121 ? -24.642 46.558 -8.685 1.00 48.78 121 PRO A C 1
ATOM 957 O O . PRO A 1 121 ? -25.702 47.160 -8.502 1.00 48.78 121 PRO A O 1
ATOM 960 N N . GLU A 1 122 ? -23.469 47.196 -8.648 1.00 40.69 122 GLU A N 1
ATOM 961 C CA . GLU A 1 122 ? -23.369 48.662 -8.597 1.00 40.69 122 GLU A CA 1
ATOM 962 C C . GLU A 1 122 ? -23.217 49.261 -10.004 1.00 40.69 122 GLU A C 1
ATOM 964 O O . GLU A 1 122 ? -22.151 49.304 -10.610 1.00 40.69 122 GLU A O 1
ATOM 969 N N . ILE A 1 123 ? -24.375 49.646 -10.539 1.00 44.22 123 ILE A N 1
ATOM 970 C CA . ILE A 1 123 ? -24.697 50.932 -11.178 1.00 44.22 123 ILE A CA 1
ATOM 971 C C . ILE A 1 123 ? -23.507 51.715 -11.772 1.00 44.22 123 ILE A C 1
ATOM 973 O O . ILE A 1 123 ? -22.740 52.381 -11.082 1.00 44.22 123 ILE A O 1
ATOM 977 N N . ILE A 1 124 ? -23.479 51.733 -13.104 1.00 47.12 124 ILE A N 1
ATOM 978 C CA . ILE A 1 124 ? -22.755 52.680 -13.960 1.00 47.12 124 ILE A CA 1
ATOM 979 C C . ILE A 1 124 ? -23.361 54.085 -13.789 1.00 47.12 124 ILE A C 1
ATOM 981 O O . ILE A 1 124 ? -24.588 54.216 -13.840 1.00 47.12 124 ILE A O 1
ATOM 985 N N . PRO A 1 125 ? -22.542 55.149 -13.748 1.00 48.91 125 PRO A N 1
ATOM 986 C CA . PRO A 1 125 ? -22.923 56.388 -14.401 1.00 48.91 125 PRO A CA 1
ATOM 987 C C . PRO A 1 125 ? -21.946 56.727 -15.528 1.00 48.91 125 PRO A C 1
ATOM 989 O O . PRO A 1 125 ? -20.725 56.698 -15.375 1.00 48.91 125 PRO A O 1
ATOM 992 N N . GLU A 1 126 ? -22.543 57.033 -16.673 1.00 49.66 126 GLU A N 1
ATOM 993 C CA . GLU A 1 126 ? -21.900 57.542 -17.874 1.00 49.66 126 GLU A CA 1
ATOM 994 C C . GLU A 1 126 ? -21.204 58.886 -17.620 1.00 49.66 126 GLU A C 1
ATOM 996 O O . GLU A 1 126 ? -21.721 59.750 -16.907 1.00 49.66 126 GLU A O 1
ATOM 1001 N N . SER A 1 127 ? -20.065 59.090 -18.279 1.00 41.91 127 SER A N 1
ATOM 1002 C CA . SER A 1 127 ? -19.580 60.427 -18.613 1.00 41.91 127 SER A CA 1
ATOM 1003 C C . SER A 1 127 ? -18.805 60.382 -19.929 1.00 41.91 127 SER A C 1
ATOM 1005 O O . SER A 1 127 ? -17.862 59.604 -20.077 1.00 41.91 127 SER A O 1
ATOM 1007 N N . ASP A 1 128 ? -19.269 61.215 -20.852 1.00 42.62 128 ASP A N 1
ATOM 1008 C CA . ASP A 1 128 ? -18.930 61.335 -22.266 1.00 42.62 128 ASP A CA 1
ATOM 1009 C C . ASP A 1 128 ? -17.506 61.840 -22.593 1.00 42.62 128 ASP A C 1
ATOM 1011 O O . ASP A 1 128 ? -16.836 62.455 -21.766 1.00 42.62 128 ASP A O 1
ATOM 1015 N N . MET A 1 129 ? -17.182 61.732 -23.893 1.00 47.06 129 MET A N 1
ATOM 1016 C CA . MET A 1 129 ? -16.180 62.483 -24.679 1.00 47.06 129 MET A CA 1
ATOM 1017 C C . MET A 1 129 ? -14.718 61.997 -24.599 1.00 47.06 129 MET A C 1
ATOM 1019 O O . MET A 1 129 ? -14.024 62.227 -23.619 1.00 47.06 129 MET A O 1
ATOM 1023 N N . ASP A 1 130 ? -14.173 61.423 -25.675 1.00 37.56 130 ASP A N 1
ATOM 1024 C CA . ASP A 1 130 ? -13.531 62.196 -26.755 1.00 37.56 130 ASP A CA 1
ATOM 1025 C C . ASP A 1 130 ? -12.767 61.270 -27.726 1.00 37.56 130 ASP A C 1
ATOM 1027 O O . ASP A 1 130 ? -12.274 60.189 -27.411 1.00 37.56 130 ASP A O 1
ATOM 1031 N N . GLU A 1 131 ? -12.753 61.744 -28.953 1.00 44.75 131 GLU A N 1
ATOM 1032 C CA . GLU A 1 131 ? -12.291 61.240 -30.222 1.00 44.75 131 GLU A CA 1
ATOM 1033 C C . GLU A 1 131 ? -10.757 61.127 -30.297 1.00 44.75 131 GLU A C 1
ATOM 1035 O O . GLU A 1 131 ? -10.048 62.054 -29.918 1.00 44.75 131 GLU A O 1
ATOM 1040 N N . SER A 1 132 ? -10.237 60.016 -30.842 1.00 41.56 132 SER A N 1
ATOM 1041 C CA . SER A 1 132 ? -9.131 59.957 -31.829 1.00 41.56 132 SER A CA 1
ATOM 1042 C C . SER A 1 132 ? -8.366 58.629 -31.784 1.00 41.56 132 SER A C 1
ATOM 1044 O O . SER A 1 132 ? -7.781 58.226 -30.785 1.00 41.56 132 SER A O 1
ATOM 1046 N N . ARG A 1 133 ? -8.362 57.973 -32.946 1.00 49.66 133 ARG A N 1
ATOM 1047 C CA . ARG A 1 133 ? -7.500 56.860 -33.364 1.00 49.66 133 ARG A CA 1
ATOM 1048 C C . ARG A 1 133 ? -6.021 57.068 -33.026 1.00 49.66 133 ARG A C 1
ATOM 1050 O O . ARG A 1 133 ? -5.480 58.090 -33.416 1.00 49.66 133 ARG A O 1
ATOM 1057 N N . ASP A 1 134 ? -5.382 55.991 -32.563 1.00 35.00 134 ASP A N 1
ATOM 1058 C CA . ASP A 1 134 ? -4.090 55.488 -33.063 1.00 35.00 134 ASP A CA 1
ATOM 1059 C C . ASP A 1 134 ? -3.936 53.992 -32.698 1.00 35.00 134 ASP A C 1
ATOM 1061 O O . ASP A 1 134 ? -4.118 53.636 -31.533 1.00 35.00 134 ASP A O 1
ATOM 1065 N N . PRO A 1 135 ? -3.614 53.070 -33.633 1.00 47.94 135 PRO A N 1
ATOM 1066 C CA . PRO A 1 135 ? -3.297 51.692 -33.276 1.00 47.94 135 PRO A CA 1
ATOM 1067 C C . PRO A 1 135 ? -1.826 51.610 -32.851 1.00 47.94 135 PRO A C 1
ATOM 1069 O O . PRO A 1 135 ? -0.929 51.434 -33.679 1.00 47.94 135 PRO A O 1
ATOM 1072 N N . VAL A 1 136 ? -1.564 51.731 -31.550 1.00 36.47 136 VAL A N 1
ATOM 1073 C CA . VAL A 1 136 ? -0.263 51.352 -30.992 1.00 36.47 136 VAL A CA 1
ATOM 1074 C C . VAL A 1 136 ? -0.220 49.828 -30.924 1.00 36.47 136 VAL A C 1
ATOM 1076 O O . VAL A 1 136 ? -1.016 49.191 -30.240 1.00 36.47 136 VAL A O 1
ATOM 1079 N N . TYR A 1 137 ? 0.702 49.248 -31.688 1.00 55.62 137 TYR A N 1
ATOM 1080 C CA . TYR A 1 137 ? 1.051 47.834 -31.6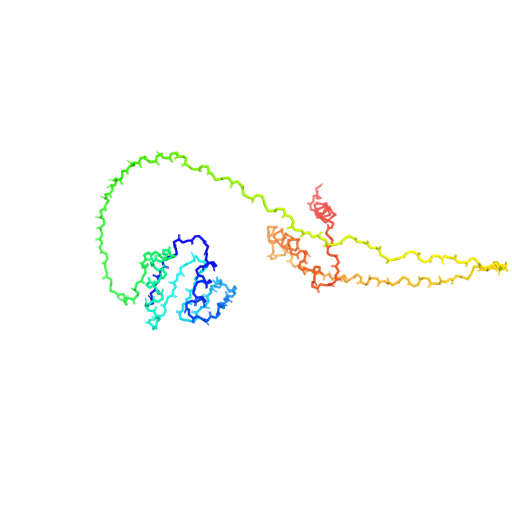57 1.00 55.62 137 TYR A CA 1
ATOM 1081 C C . TYR A 1 137 ? 1.594 47.488 -30.270 1.00 55.62 137 TYR A C 1
ATOM 1083 O O . TYR A 1 137 ? 2.797 47.591 -30.021 1.00 55.62 137 TYR A O 1
ATOM 1091 N N . GLU A 1 138 ? 0.713 47.096 -29.355 1.00 44.16 138 GLU A N 1
ATOM 1092 C CA . GLU A 1 138 ? 1.132 46.569 -28.070 1.00 44.16 138 GLU A CA 1
ATOM 1093 C C . GLU A 1 138 ? 1.515 45.102 -28.262 1.00 44.16 138 GLU A C 1
ATOM 1095 O O . GLU A 1 138 ? 0.710 44.222 -28.570 1.00 44.16 138 GLU A O 1
ATOM 1100 N N . ASN A 1 139 ? 2.823 44.892 -28.195 1.00 50.06 139 ASN A N 1
ATOM 1101 C CA . ASN A 1 139 ? 3.504 43.618 -28.268 1.00 50.06 139 ASN A CA 1
ATOM 1102 C C . ASN A 1 139 ? 2.989 42.723 -27.133 1.00 50.06 139 ASN A C 1
ATOM 1104 O O . ASN A 1 139 ? 3.522 42.755 -26.023 1.00 50.06 139 ASN A O 1
ATOM 1108 N N . ALA A 1 140 ? 1.940 41.944 -27.417 1.00 46.06 140 ALA A N 1
ATOM 1109 C CA . ALA A 1 140 ? 1.515 40.826 -26.595 1.00 46.06 140 ALA A CA 1
ATOM 1110 C C . ALA A 1 140 ? 2.667 39.822 -26.571 1.00 46.06 140 ALA A C 1
ATOM 1112 O O . ALA A 1 140 ? 2.783 38.928 -27.411 1.00 46.06 140 ALA A O 1
ATOM 1113 N N . LYS A 1 141 ? 3.560 40.020 -25.605 1.00 48.50 141 LYS A N 1
ATOM 1114 C CA . LYS A 1 141 ? 4.514 39.026 -25.162 1.00 48.50 141 LYS A CA 1
ATOM 1115 C C . LYS A 1 141 ? 3.674 37.863 -24.662 1.00 48.50 141 LYS A C 1
ATOM 1117 O O . LYS A 1 141 ? 3.218 37.869 -23.527 1.00 48.50 141 LYS A O 1
ATOM 1122 N N . SER A 1 142 ? 3.417 36.911 -25.555 1.00 54.09 142 SER A N 1
ATOM 1123 C CA . SER A 1 142 ? 2.940 35.588 -25.198 1.00 54.09 142 SER A CA 1
ATOM 1124 C C . SER A 1 142 ? 3.880 35.086 -24.112 1.00 54.09 142 SER A C 1
ATOM 1126 O O . SER A 1 142 ? 5.052 34.816 -24.395 1.00 54.09 142 SER A O 1
ATOM 1128 N N . GLU A 1 143 ? 3.399 35.057 -22.872 1.00 53.50 143 GLU A N 1
ATOM 1129 C CA . GLU A 1 143 ? 4.001 34.263 -21.815 1.00 53.50 143 GLU A CA 1
ATOM 1130 C C . GLU A 1 143 ? 4.047 32.847 -22.374 1.00 53.50 143 GLU A C 1
ATOM 1132 O O . GLU A 1 143 ? 3.030 32.181 -22.550 1.00 53.50 143 GLU A O 1
ATOM 1137 N N . SER A 1 144 ? 5.226 32.449 -22.840 1.00 52.81 144 SER A N 1
ATOM 1138 C CA . SER A 1 144 ? 5.448 31.094 -23.289 1.00 52.81 144 SER A CA 1
ATOM 1139 C C . SER A 1 144 ? 5.316 30.236 -22.047 1.00 52.81 144 SER A C 1
ATOM 1141 O O . SER A 1 144 ? 6.250 30.195 -21.248 1.00 52.81 144 SER A O 1
ATOM 1143 N N . ASP A 1 145 ? 4.165 29.584 -21.889 1.00 54.62 145 ASP A N 1
ATOM 1144 C CA . ASP A 1 145 ? 4.042 28.371 -21.093 1.00 54.62 145 ASP A CA 1
ATOM 1145 C C . ASP A 1 145 ? 5.187 27.459 -21.538 1.00 54.62 145 ASP A C 1
ATOM 1147 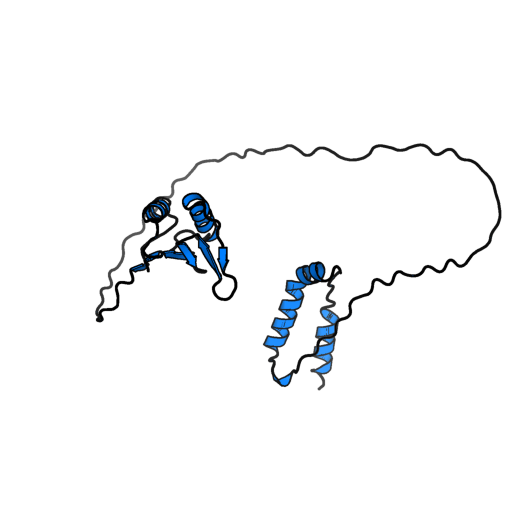O O . ASP A 1 145 ? 5.139 26.842 -22.609 1.00 54.62 145 ASP A O 1
ATOM 1151 N N . GLU A 1 146 ? 6.287 27.474 -20.784 1.00 60.09 146 GLU A N 1
ATOM 1152 C CA . GLU A 1 146 ? 7.486 26.720 -21.107 1.00 60.09 146 GLU A CA 1
ATOM 1153 C C . GLU A 1 146 ? 7.134 25.241 -20.974 1.00 60.09 146 GLU A C 1
ATOM 1155 O O . GLU A 1 146 ? 7.192 24.634 -19.905 1.00 60.09 146 GLU A O 1
ATOM 1160 N N . CYS A 1 147 ? 6.698 24.655 -22.086 1.00 63.50 147 CYS A N 1
ATOM 1161 C CA . CYS A 1 147 ? 6.411 23.242 -22.178 1.00 63.50 147 CYS A CA 1
ATOM 1162 C C . CYS A 1 147 ? 7.724 22.497 -21.927 1.00 63.50 147 CYS A C 1
ATOM 1164 O O . CYS A 1 147 ? 8.614 22.465 -22.781 1.00 63.50 147 CYS A O 1
ATOM 1166 N N . LEU A 1 148 ? 7.857 21.925 -20.730 1.00 68.06 148 LEU A N 1
ATOM 1167 C CA . LEU A 1 148 ? 9.024 21.154 -20.319 1.00 68.06 148 LEU A CA 1
ATOM 1168 C C . LEU A 1 148 ? 9.129 19.888 -21.181 1.00 68.06 148 LEU A C 1
ATOM 1170 O O . LEU A 1 148 ? 8.611 18.822 -20.848 1.00 68.06 148 LEU A O 1
ATOM 1174 N N . CYS A 1 149 ? 9.804 20.004 -22.323 1.00 70.00 149 CYS A N 1
ATOM 1175 C CA . CYS A 1 149 ? 10.053 18.887 -23.217 1.00 70.00 149 CYS A CA 1
ATOM 1176 C C . CYS A 1 149 ? 11.275 18.108 -22.722 1.00 70.00 149 CYS A C 1
ATOM 1178 O O . CYS A 1 149 ? 12.419 18.534 -22.881 1.00 70.00 149 CYS A O 1
ATOM 1180 N N . THR A 1 150 ? 11.034 16.941 -22.125 1.00 75.12 150 THR A N 1
ATOM 1181 C CA . THR A 1 150 ? 12.093 15.990 -21.774 1.00 75.12 150 THR A CA 1
ATOM 1182 C C . THR A 1 150 ? 12.123 14.857 -22.796 1.00 75.12 150 THR A C 1
ATOM 1184 O O . THR A 1 150 ? 11.111 14.222 -23.091 1.00 75.12 150 THR A O 1
ATOM 1187 N N . ARG A 1 151 ? 13.302 14.596 -23.375 1.00 83.19 151 ARG A N 1
ATOM 1188 C CA . ARG A 1 151 ? 13.517 13.485 -24.309 1.00 83.19 151 ARG A CA 1
ATOM 1189 C C . ARG A 1 151 ? 14.311 12.390 -23.617 1.00 83.19 151 ARG A C 1
ATOM 1191 O O . ARG A 1 151 ? 15.461 12.599 -23.249 1.00 83.19 151 ARG A O 1
ATOM 1198 N N . ILE A 1 152 ? 13.709 11.211 -23.506 1.00 82.56 152 ILE A N 1
ATOM 1199 C CA . ILE A 1 152 ? 14.333 10.026 -22.915 1.00 82.56 152 ILE A CA 1
ATOM 1200 C C . ILE A 1 152 ? 14.521 8.988 -24.023 1.00 82.56 152 ILE A C 1
ATOM 1202 O O . ILE A 1 152 ? 13.599 8.722 -24.796 1.00 82.56 152 ILE A O 1
ATOM 1206 N N . SER A 1 153 ? 15.723 8.424 -24.133 1.00 85.44 153 SER A N 1
ATOM 1207 C CA . SER A 1 153 ? 16.061 7.384 -25.109 1.00 85.44 153 SER A CA 1
ATOM 1208 C C . SER A 1 153 ? 16.486 6.098 -24.416 1.00 85.44 153 SER A C 1
ATOM 1210 O O . SER A 1 153 ? 17.280 6.143 -23.480 1.00 85.44 153 SER A O 1
ATOM 1212 N N . PHE A 1 154 ? 16.016 4.960 -24.926 1.00 77.38 154 PHE A N 1
ATOM 1213 C CA . PHE A 1 154 ? 16.325 3.635 -24.393 1.00 77.38 154 PHE A CA 1
ATOM 1214 C C . PHE A 1 154 ? 16.986 2.762 -25.461 1.00 77.38 154 PHE A C 1
ATOM 1216 O O . PHE A 1 154 ? 16.635 2.838 -26.642 1.00 77.38 154 PHE A O 1
ATOM 1223 N N . SER A 1 155 ? 17.915 1.906 -25.041 1.00 82.00 155 SER A N 1
ATOM 1224 C CA . SER A 1 155 ? 18.556 0.914 -25.907 1.00 82.00 155 SER A CA 1
ATOM 1225 C C . SER A 1 155 ? 17.602 -0.253 -26.167 1.00 82.00 155 SER A C 1
ATOM 1227 O O . SER A 1 155 ? 17.276 -1.006 -25.254 1.00 82.00 155 SER A O 1
ATOM 1229 N N . LEU A 1 156 ? 17.170 -0.442 -27.415 1.00 77.88 156 LEU A N 1
ATOM 1230 C CA . LEU A 1 156 ? 16.176 -1.469 -27.770 1.00 77.88 156 LEU A CA 1
ATOM 1231 C C . LEU A 1 156 ? 16.702 -2.911 -27.658 1.00 77.88 156 LEU A C 1
ATOM 1233 O O . LEU A 1 156 ? 15.909 -3.837 -27.542 1.00 77.88 156 LEU A O 1
ATOM 1237 N N . ASN A 1 157 ? 18.023 -3.105 -27.629 1.00 77.31 157 ASN A N 1
ATOM 1238 C CA . ASN A 1 157 ? 18.651 -4.433 -27.608 1.00 77.31 157 ASN A CA 1
ATOM 1239 C C . ASN A 1 157 ? 18.380 -5.228 -26.316 1.00 77.31 157 ASN A C 1
ATOM 1241 O O . ASN A 1 157 ? 18.577 -6.438 -26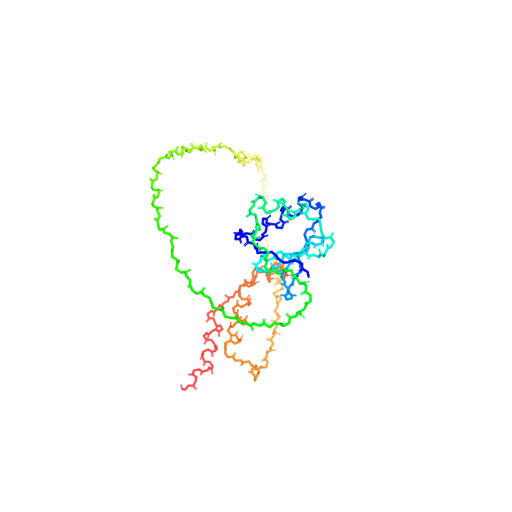.301 1.00 77.31 157 ASN A O 1
ATOM 1245 N N . ALA A 1 158 ? 17.952 -4.562 -25.239 1.00 80.88 158 ALA A N 1
ATOM 1246 C CA . ALA A 1 158 ? 17.708 -5.177 -23.932 1.00 80.88 158 ALA A CA 1
ATOM 1247 C C . ALA A 1 158 ? 16.213 -5.343 -23.595 1.00 80.88 158 ALA A C 1
ATOM 1249 O O . ALA A 1 158 ? 15.884 -5.846 -22.521 1.00 80.88 158 ALA A O 1
ATOM 1250 N N . HIS A 1 159 ? 15.301 -4.912 -24.474 1.00 84.81 159 HIS A N 1
ATOM 1251 C CA . HIS A 1 159 ? 13.871 -4.865 -24.170 1.00 84.81 159 HIS A CA 1
ATOM 1252 C C . HIS A 1 159 ? 13.047 -5.687 -25.159 1.00 84.81 159 HIS A C 1
ATOM 1254 O O . HIS A 1 159 ? 13.198 -5.586 -26.373 1.00 84.81 159 HIS A O 1
ATOM 1260 N N . THR A 1 160 ? 12.122 -6.484 -24.625 1.00 90.19 160 THR A N 1
ATOM 1261 C CA . THR A 1 160 ? 11.093 -7.158 -25.421 1.00 90.19 160 THR A CA 1
ATOM 1262 C C . THR A 1 160 ? 9.964 -6.185 -25.766 1.00 90.19 160 THR A C 1
ATOM 1264 O O . THR A 1 160 ? 9.754 -5.187 -25.070 1.00 90.19 160 THR A O 1
ATOM 1267 N N . VAL A 1 161 ? 9.175 -6.503 -26.800 1.00 87.31 161 VAL A N 1
ATOM 1268 C CA . VAL A 1 161 ? 7.970 -5.727 -27.160 1.00 87.31 161 VAL A CA 1
ATOM 1269 C C . VAL A 1 161 ? 7.045 -5.570 -25.950 1.00 87.31 161 VAL A C 1
ATOM 1271 O O . VAL A 1 161 ? 6.574 -4.472 -25.676 1.00 87.31 161 VAL A O 1
ATOM 1274 N N . GLN A 1 162 ? 6.862 -6.635 -25.163 1.00 85.12 162 GLN A N 1
ATOM 1275 C CA . GLN A 1 162 ? 6.019 -6.595 -23.969 1.00 85.12 162 GLN A CA 1
ATOM 1276 C C . GLN A 1 162 ? 6.558 -5.647 -22.890 1.00 85.12 162 GLN A C 1
ATOM 1278 O O . GLN A 1 162 ? 5.783 -4.936 -22.256 1.00 85.12 162 GLN A O 1
ATOM 1283 N N . SER A 1 163 ? 7.878 -5.604 -22.685 1.00 89.75 163 SER A N 1
ATOM 1284 C CA . SER A 1 163 ? 8.501 -4.687 -21.725 1.00 89.75 163 SER A CA 1
ATOM 1285 C C . SER A 1 163 ? 8.263 -3.223 -22.111 1.00 89.75 163 SER A C 1
ATOM 1287 O O . SER A 1 163 ? 7.892 -2.417 -21.256 1.00 89.75 163 SER A O 1
ATOM 1289 N N . LEU A 1 164 ? 8.383 -2.894 -23.402 1.00 88.56 164 LEU A N 1
ATOM 1290 C CA . LEU A 1 164 ? 8.107 -1.551 -23.922 1.00 88.56 164 LEU A CA 1
ATOM 1291 C C . LEU A 1 164 ? 6.620 -1.192 -23.825 1.00 88.56 164 LEU A C 1
ATOM 1293 O O . LEU A 1 164 ? 6.288 -0.087 -23.400 1.00 88.56 164 LEU A O 1
ATOM 1297 N N . THR A 1 165 ? 5.723 -2.126 -24.149 1.00 86.69 165 THR A N 1
ATOM 1298 C CA . THR A 1 165 ? 4.277 -1.925 -23.986 1.00 86.69 165 THR A CA 1
ATOM 1299 C C . THR A 1 165 ? 3.923 -1.675 -22.521 1.00 86.69 165 THR A C 1
ATOM 1301 O O . THR A 1 165 ? 3.227 -0.708 -22.221 1.00 86.69 165 THR A O 1
ATOM 1304 N N . ASN A 1 166 ? 4.467 -2.467 -21.591 1.00 89.12 166 ASN A N 1
ATOM 1305 C CA . ASN A 1 166 ? 4.244 -2.282 -20.156 1.00 89.12 166 ASN A CA 1
ATOM 1306 C C . ASN A 1 166 ? 4.752 -0.917 -19.674 1.00 89.12 166 ASN A C 1
ATOM 1308 O O . ASN A 1 166 ? 4.067 -0.251 -18.900 1.00 89.12 166 ASN A O 1
ATOM 1312 N N . LEU A 1 167 ? 5.920 -0.472 -20.149 1.00 90.12 167 LEU A N 1
ATOM 1313 C CA . LEU A 1 167 ? 6.452 0.856 -19.840 1.00 90.12 167 LEU A CA 1
ATOM 1314 C C . LEU A 1 167 ? 5.508 1.967 -20.321 1.00 90.12 167 LEU A C 1
ATOM 1316 O O . LEU A 1 167 ? 5.194 2.876 -19.555 1.00 90.12 167 LEU A O 1
ATOM 1320 N N . ILE A 1 168 ? 5.014 1.877 -21.558 1.00 88.06 168 ILE A N 1
ATOM 1321 C CA . ILE A 1 168 ? 4.059 2.847 -22.113 1.00 88.06 168 ILE A CA 1
ATOM 1322 C C . ILE A 1 168 ? 2.767 2.864 -21.284 1.00 88.06 168 ILE A C 1
ATOM 1324 O O . ILE A 1 168 ? 2.294 3.937 -20.906 1.00 88.06 168 ILE A O 1
ATOM 1328 N N . CYS A 1 169 ? 2.229 1.692 -20.935 1.00 87.31 169 CYS A N 1
ATOM 1329 C CA . CYS A 1 169 ? 1.050 1.579 -20.078 1.00 87.31 169 CYS A CA 1
ATOM 1330 C C . CYS A 1 169 ? 1.285 2.185 -18.687 1.00 87.31 169 CYS A C 1
ATOM 1332 O O . CYS A 1 169 ? 0.398 2.854 -18.158 1.00 87.31 169 CYS A O 1
ATOM 1334 N N . MET A 1 170 ? 2.475 1.996 -18.106 1.00 91.19 170 MET A N 1
ATOM 1335 C CA . MET A 1 170 ? 2.849 2.594 -16.821 1.00 91.19 170 MET A CA 1
ATOM 1336 C C . MET A 1 170 ? 2.935 4.119 -16.876 1.00 91.19 170 MET A C 1
ATOM 1338 O O . MET A 1 170 ? 2.556 4.774 -15.908 1.00 91.19 170 MET A O 1
ATOM 1342 N N . ILE A 1 171 ? 3.449 4.688 -17.969 1.00 90.44 171 ILE A N 1
ATOM 1343 C CA . ILE A 1 171 ? 3.516 6.143 -18.146 1.00 90.44 171 ILE A CA 1
ATOM 1344 C C . ILE A 1 171 ? 2.098 6.712 -18.255 1.00 90.44 171 ILE A C 1
ATOM 1346 O O . ILE A 1 171 ? 1.776 7.680 -17.571 1.00 90.44 171 ILE A O 1
ATOM 1350 N N . HIS A 1 172 ? 1.229 6.073 -19.042 1.00 86.88 172 HIS A N 1
ATOM 1351 C CA . HIS A 1 172 ? -0.149 6.530 -19.220 1.00 86.88 172 HIS A CA 1
ATOM 1352 C C . HIS A 1 172 ? -0.971 6.443 -17.925 1.00 86.88 172 HIS A C 1
ATOM 1354 O O . HIS A 1 172 ? -1.617 7.415 -17.541 1.00 86.88 172 HIS A O 1
ATOM 1360 N N . SER A 1 173 ? -0.909 5.320 -17.198 1.00 90.62 173 SER A N 1
ATOM 1361 C CA . SER A 1 173 ? -1.671 5.149 -15.948 1.00 90.62 173 SER A CA 1
ATOM 1362 C C . SER A 1 173 ? -1.211 6.085 -14.828 1.00 90.62 173 SER A C 1
ATOM 1364 O O . SER A 1 173 ? -1.992 6.425 -13.941 1.00 90.62 173 SER A O 1
ATOM 1366 N N . ARG A 1 174 ? 0.045 6.541 -14.880 1.00 92.44 174 ARG A N 1
ATOM 1367 C CA . ARG A 1 174 ? 0.617 7.507 -13.934 1.00 92.44 174 ARG A CA 1
ATOM 1368 C C . ARG A 1 174 ? 0.564 8.955 -14.427 1.00 92.44 174 ARG A C 1
ATOM 1370 O O . ARG A 1 174 ? 1.056 9.833 -13.722 1.00 92.44 174 ARG A O 1
ATOM 1377 N N . GLY A 1 175 ? -0.084 9.231 -15.560 1.00 90.12 175 GLY A N 1
ATOM 1378 C CA . GLY A 1 175 ? -0.273 10.582 -16.104 1.00 90.12 175 GLY A CA 1
ATOM 1379 C C . GLY A 1 175 ? -0.778 11.627 -15.090 1.00 90.12 175 GLY A C 1
ATOM 1380 O O . GLY A 1 175 ? -0.213 12.723 -15.040 1.00 90.12 175 GLY A O 1
ATOM 1381 N N . PRO A 1 176 ? -1.756 11.312 -14.212 1.00 89.12 176 PRO A N 1
ATOM 1382 C CA . PRO A 1 176 ? -2.210 12.249 -13.180 1.00 89.12 176 PRO A CA 1
ATOM 1383 C C . PRO A 1 176 ? -1.134 12.595 -12.143 1.00 89.12 176 PRO A C 1
ATOM 1385 O O . PRO A 1 176 ? -1.066 13.729 -11.676 1.00 89.12 176 PRO A O 1
ATOM 1388 N N . LEU A 1 177 ? -0.279 11.632 -11.780 1.00 91.94 177 LEU A N 1
ATOM 1389 C CA . LEU A 1 177 ? 0.832 11.873 -10.854 1.00 91.94 177 LEU A CA 1
ATOM 1390 C C . LEU A 1 177 ? 1.911 12.723 -11.521 1.00 91.94 177 LEU A C 1
ATOM 1392 O O . LEU A 1 177 ? 2.439 13.633 -10.890 1.00 91.94 177 LEU A O 1
ATOM 1396 N N . ILE A 1 178 ? 2.203 12.447 -12.794 1.00 89.69 178 ILE A N 1
ATOM 1397 C CA . ILE A 1 178 ? 3.164 13.220 -13.585 1.00 89.69 178 ILE A CA 1
ATOM 1398 C C . ILE A 1 178 ? 2.694 14.673 -13.682 1.00 89.69 178 ILE A C 1
ATOM 1400 O O . ILE A 1 178 ? 3.465 15.567 -13.363 1.00 89.69 178 ILE A O 1
ATOM 1404 N N . SER A 1 179 ? 1.414 14.898 -13.993 1.00 88.06 179 SER A N 1
ATOM 1405 C CA . SER A 1 179 ? 0.820 16.241 -14.079 1.00 88.06 179 SER A CA 1
ATOM 1406 C C . SER A 1 179 ? 0.963 17.027 -12.770 1.00 88.06 179 SER A C 1
ATOM 1408 O O . SER A 1 179 ? 1.361 18.189 -12.773 1.00 88.06 179 SER A O 1
ATOM 1410 N N . LYS A 1 180 ? 0.712 16.371 -11.627 1.00 91.81 180 LYS A N 1
ATOM 1411 C CA . LYS A 1 180 ? 0.902 16.978 -10.299 1.00 91.81 180 LYS A CA 1
ATOM 1412 C C . LYS A 1 180 ? 2.366 17.306 -10.004 1.00 91.81 180 LYS A C 1
ATOM 1414 O O . LYS A 1 180 ? 2.638 18.328 -9.389 1.00 91.81 180 LYS A O 1
ATOM 1419 N N . ALA A 1 181 ? 3.294 16.441 -10.410 1.00 90.06 181 ALA A N 1
ATOM 1420 C CA . ALA A 1 181 ? 4.717 16.612 -10.132 1.00 90.06 181 ALA A CA 1
ATOM 1421 C C . ALA A 1 181 ? 5.378 17.674 -11.023 1.00 90.06 181 ALA A C 1
ATOM 1423 O O . ALA A 1 181 ? 6.279 18.369 -10.565 1.00 90.06 181 ALA A O 1
ATOM 1424 N N . THR A 1 182 ? 4.948 17.805 -12.282 1.00 84.50 182 THR A N 1
ATOM 1425 C CA . THR A 1 182 ? 5.507 18.783 -13.228 1.00 84.50 182 THR A CA 1
ATOM 1426 C C . THR A 1 182 ? 4.772 20.120 -13.229 1.00 84.50 182 THR A C 1
ATOM 1428 O O . THR A 1 182 ? 5.221 21.038 -13.905 1.00 84.50 182 THR A O 1
ATOM 1431 N N . GLY A 1 183 ? 3.648 20.242 -12.514 1.00 82.06 183 GLY A N 1
ATOM 1432 C CA . GLY A 1 183 ? 2.834 21.463 -12.492 1.00 82.06 183 GLY A CA 1
ATOM 1433 C C . GLY A 1 183 ? 2.148 21.776 -13.827 1.00 82.06 183 GLY A C 1
ATOM 1434 O O . GLY A 1 183 ? 1.706 22.898 -14.036 1.00 82.06 183 GLY A O 1
ATOM 1435 N N . GLY A 1 184 ? 2.068 20.796 -14.732 1.00 83.44 184 GLY A N 1
ATOM 1436 C CA . GLY A 1 184 ? 1.528 20.954 -16.084 1.00 83.44 184 GLY A CA 1
ATOM 1437 C C . GLY A 1 184 ? 0.532 19.856 -16.448 1.00 83.44 184 GLY A C 1
ATOM 1438 O O . GLY A 1 184 ? 0.292 18.929 -15.677 1.00 83.44 184 GLY A O 1
ATOM 1439 N N . THR A 1 185 ? -0.046 19.935 -17.645 1.00 81.31 185 THR A N 1
ATOM 1440 C CA . THR A 1 185 ? -1.000 18.934 -18.138 1.00 81.31 185 THR A CA 1
ATOM 1441 C C . THR A 1 185 ? -0.287 17.857 -18.955 1.00 81.31 185 THR A C 1
ATOM 1443 O O . THR A 1 185 ? 0.236 18.101 -20.042 1.00 81.31 185 THR A O 1
ATOM 1446 N N . PHE A 1 186 ? -0.264 16.620 -18.449 1.00 82.00 186 PHE A N 1
ATOM 1447 C CA . PHE A 1 186 ? 0.193 15.481 -19.243 1.00 82.00 186 PHE A CA 1
ATOM 1448 C C . PHE A 1 186 ? -0.925 15.044 -20.198 1.00 82.00 186 PHE A C 1
ATOM 1450 O O . PHE A 1 186 ? -1.899 14.417 -19.782 1.00 82.00 186 PHE A O 1
ATOM 1457 N N . SER A 1 187 ? -0.787 15.363 -21.485 1.00 72.25 187 SER A N 1
ATOM 1458 C CA . SER A 1 187 ? -1.687 14.897 -22.543 1.00 72.25 187 SER A CA 1
ATOM 1459 C C . SER A 1 187 ? -0.951 13.927 -23.471 1.00 72.25 187 SER A C 1
ATOM 1461 O O . SER A 1 187 ? 0.093 14.244 -24.040 1.00 72.25 187 SER A O 1
ATOM 1463 N N . GLN A 1 188 ? -1.477 12.707 -23.620 1.00 67.19 188 GLN A N 1
ATOM 1464 C CA . GLN A 1 188 ? -0.919 11.719 -24.543 1.00 67.19 188 GLN A CA 1
ATOM 1465 C C . GLN A 1 188 ? -1.746 11.685 -25.832 1.00 67.19 188 GLN A C 1
ATOM 1467 O O . GLN A 1 188 ? -2.919 11.323 -25.825 1.00 67.19 188 GLN A O 1
ATOM 1472 N N . THR A 1 189 ? -1.128 11.985 -26.975 1.00 59.41 189 THR A N 1
ATOM 1473 C CA . THR A 1 189 ? -1.699 11.673 -28.295 1.00 59.41 189 THR A CA 1
ATOM 1474 C C . THR A 1 189 ? -1.345 10.235 -28.673 1.00 59.41 189 THR A C 1
ATOM 1476 O O . THR A 1 189 ? -0.474 9.953 -29.498 1.00 59.41 189 THR A O 1
ATOM 1479 N N . SER A 1 190 ? -2.040 9.289 -28.042 1.00 60.06 190 SER A N 1
ATOM 1480 C CA . SER A 1 190 ? -1.814 7.837 -28.137 1.00 60.06 190 SER A CA 1
ATOM 1481 C C . SER A 1 190 ? -1.827 7.314 -29.581 1.00 60.06 190 SER A C 1
ATOM 1483 O O . SER A 1 190 ? -1.140 6.351 -29.915 1.00 60.06 190 SER A O 1
ATOM 1485 N N . ASN A 1 191 ? -2.551 7.993 -30.474 1.00 58.03 191 ASN A N 1
ATOM 1486 C CA . ASN A 1 191 ? -2.731 7.558 -31.856 1.00 58.03 191 ASN A CA 1
ATOM 1487 C C . ASN A 1 191 ? -1.572 7.910 -32.796 1.00 58.03 191 ASN A C 1
ATOM 1489 O O . ASN A 1 191 ? -1.394 7.218 -33.797 1.00 58.03 191 ASN A O 1
ATOM 1493 N N . TRP A 1 192 ? -0.774 8.945 -32.516 1.00 61.22 192 TRP A N 1
ATOM 1494 C CA . TRP A 1 192 ? 0.313 9.331 -33.426 1.00 61.22 192 TRP A CA 1
ATOM 1495 C C . TRP A 1 192 ? 1.529 8.414 -33.270 1.00 61.22 192 TRP A C 1
ATOM 1497 O O . TRP A 1 192 ? 2.071 7.928 -34.261 1.00 61.22 192 TRP A O 1
ATOM 1507 N N . TRP A 1 193 ? 1.915 8.100 -32.030 1.00 60.38 193 TRP A N 1
ATOM 1508 C CA . TRP A 1 193 ? 3.097 7.279 -31.747 1.00 60.38 193 TRP A CA 1
ATOM 1509 C C . TRP A 1 193 ? 2.910 5.809 -32.124 1.00 60.38 193 TRP A C 1
ATOM 1511 O O . TRP A 1 193 ? 3.794 5.242 -32.760 1.00 60.38 193 TRP A O 1
ATOM 1521 N N . ILE A 1 194 ? 1.753 5.206 -31.821 1.00 62.62 194 ILE A N 1
ATOM 1522 C CA . ILE A 1 194 ? 1.463 3.814 -32.205 1.00 62.62 194 ILE A CA 1
ATOM 1523 C C . ILE A 1 194 ? 1.419 3.684 -33.734 1.00 62.62 194 ILE A C 1
ATOM 1525 O O . ILE A 1 194 ? 2.056 2.793 -34.293 1.00 62.62 194 ILE A O 1
ATOM 1529 N N . ARG A 1 195 ? 0.760 4.622 -34.437 1.00 59.56 195 ARG A N 1
ATOM 1530 C CA . ARG A 1 195 ? 0.737 4.644 -35.911 1.00 59.56 195 ARG A CA 1
ATOM 1531 C C . ARG A 1 195 ? 2.114 4.910 -36.524 1.00 59.56 195 ARG A C 1
ATOM 1533 O O . ARG A 1 195 ? 2.422 4.340 -37.566 1.00 59.56 195 ARG A O 1
ATOM 1540 N N . SER A 1 196 ? 2.946 5.743 -35.903 1.00 60.03 196 SER A N 1
ATOM 1541 C CA . SER A 1 196 ? 4.314 6.038 -36.360 1.00 60.03 196 SER A CA 1
ATOM 1542 C C . SER A 1 196 ? 5.275 4.863 -36.125 1.00 60.03 196 SER A C 1
ATOM 1544 O O . SER A 1 196 ? 6.125 4.577 -36.971 1.00 60.03 196 SER A O 1
ATOM 1546 N N . LEU A 1 197 ? 5.110 4.133 -35.016 1.00 59.44 197 LEU A N 1
ATOM 1547 C CA . LEU A 1 197 ? 5.868 2.920 -34.707 1.00 59.44 197 LEU A CA 1
ATOM 1548 C C . LEU A 1 197 ? 5.460 1.761 -35.628 1.00 59.44 197 LEU A C 1
ATOM 1550 O O . LEU A 1 197 ? 6.328 1.132 -36.227 1.00 59.44 197 LEU A O 1
ATOM 1554 N N . MET A 1 198 ? 4.153 1.543 -35.828 1.00 61.50 198 MET A N 1
ATOM 1555 C CA . MET A 1 198 ? 3.645 0.553 -36.787 1.00 61.50 198 MET A CA 1
ATOM 1556 C C . MET A 1 198 ? 4.076 0.878 -38.221 1.00 61.50 198 MET A C 1
ATOM 1558 O O . MET A 1 198 ? 4.511 -0.016 -38.934 1.00 61.50 198 MET A O 1
ATOM 1562 N N . ARG A 1 199 ? 4.053 2.150 -38.645 1.00 68.69 199 ARG A N 1
ATOM 1563 C CA . ARG A 1 199 ? 4.510 2.554 -39.988 1.00 68.69 199 ARG A CA 1
ATOM 1564 C C . ARG A 1 199 ? 6.005 2.300 -40.216 1.00 68.69 199 ARG A C 1
ATOM 1566 O O . ARG A 1 199 ? 6.389 2.006 -41.339 1.00 68.69 199 ARG A O 1
ATOM 1573 N N . ARG A 1 200 ? 6.844 2.405 -39.178 1.00 57.75 200 ARG A N 1
ATOM 1574 C CA . ARG A 1 200 ? 8.290 2.128 -39.278 1.00 57.75 200 ARG A CA 1
ATOM 1575 C C . ARG A 1 200 ? 8.647 0.643 -39.243 1.00 57.75 200 ARG A C 1
ATOM 1577 O O . ARG A 1 200 ? 9.686 0.286 -39.779 1.00 57.75 200 ARG A O 1
ATOM 1584 N N . TYR A 1 201 ? 7.801 -0.202 -38.655 1.00 54.62 201 TYR A N 1
ATOM 1585 C CA . TYR A 1 201 ? 8.029 -1.650 -38.582 1.00 54.62 201 TYR A CA 1
ATOM 1586 C C . TYR A 1 201 ? 7.214 -2.470 -39.592 1.00 54.62 201 TYR A C 1
ATOM 1588 O O . TYR A 1 201 ? 7.523 -3.635 -39.804 1.00 54.62 201 TYR A O 1
ATOM 1596 N N . SER A 1 202 ? 6.217 -1.875 -40.251 1.00 57.66 202 SER A N 1
ATOM 1597 C CA . SER A 1 202 ? 5.403 -2.529 -41.287 1.00 57.66 202 SER A CA 1
ATOM 1598 C C . SER A 1 202 ? 5.928 -2.296 -42.712 1.00 57.66 202 SER A C 1
ATOM 1600 O O . SER A 1 202 ? 5.172 -2.455 -43.666 1.00 57.66 202 SER A O 1
ATOM 1602 N N . GLY A 1 203 ? 7.195 -1.898 -42.862 1.00 54.34 203 GLY A N 1
ATOM 1603 C CA . GLY A 1 203 ? 7.868 -1.807 -44.158 1.00 54.34 203 GLY A CA 1
ATOM 1604 C C . GLY A 1 203 ? 8.243 -3.187 -44.697 1.00 54.34 203 GLY A C 1
ATOM 1605 O O . GLY A 1 203 ? 9.402 -3.584 -44.597 1.00 54.34 203 GLY A O 1
ATOM 1606 N N . VAL A 1 204 ? 7.245 -3.882 -45.245 1.00 45.41 204 VAL A N 1
ATOM 1607 C CA . VAL A 1 204 ? 7.381 -4.754 -46.421 1.00 45.41 204 VAL A CA 1
ATOM 1608 C C . VAL A 1 204 ? 6.756 -4.004 -47.588 1.00 45.41 204 VAL A C 1
ATOM 1610 O O . VAL A 1 204 ? 5.670 -3.417 -47.372 1.00 45.41 204 VAL A O 1
#

Secondary structure (DSSP, 8-state):
-EEEEE-SS-HHHHHHHHHHHH----EEETTTT-EEEETTEEE-TTS-EEE-TTS-HHHHHHHHHTTSEEEEEEE-PPP----------------------------------------------------------------------------GGG--HHHHHHHHHHHHHTHHHHHHHHTS-----HHHHHHHHHHHH---

Sequence (204 aa):
MKTYAQKIPNRKELVKRLEELTRKKARYTFVPRCAFEVGEFTVEKDGELTTTNDADELIIGILTKEGMIGALISEDETPVEVPPEISLAAESTEEWGDDEQLEDEQPFIEESPAEVLESEPEIIPESDMDESRDPVYENAKSESDECLCTRISFSLNAHTVQSLTNLICMIHSRGPLISKATGGTFSQTSNWWIRSLMRRYSGV

Radius of gyration: 33.04 Å; chains: 1; bounding box: 57×103×72 Å

pLDDT: mean 70.19, std 20.44, range [35.0, 96.38]

Foldseek 3Di:
DWKWAFPDPDLVVVQVLLCVVLVFHWDADDPPFRWTDGPQWIQGPNRMIDGDPPDDVVSVVVCVVVVRTDDTPDDDDDDDDDDDDDDDDDDDDDDDDDDDDDDDDDDDDDDDDDDDDDDDDDDDDDDDDDDDDDDDPDPPPPPPPPPPDDDDDDDCVPDDPVRVVVVVVVCVVCQVVVCVVVVHHDDDPPPPVVVVVCVVVVPD